Protein AF-A0A2G5V081-F1 (afdb_monomer_lite)

Foldseek 3Di:
DCAVCCVQVVPDPVVCCVVVPDPDPFWADDDDPVCDVVPDDCVSPDDDDDDFDDDPQATDWDADCDPVCRRWTKHKPLRLVSNLLLCCCQVLVVLLQHQDPVLLVVVVVLCVVQDPLPALAIIIGIADPCGSNNSSCCSRCVVRVPGDFDHQDWADPQADDLVRLLVSCVVRVNCVNPVCLSVLSVQLVVQLVVVDPDPYHTSVSSSSSSSLSVVQSSCVVPVSNLSSCVSNVNQVVRGSDDRPCVVDPDDVVVVVVVVVVVVVVVVVVVVVVVVVVVVVVVVVVVVVVVVCVVVVVVVVVVVVVVVVVVVVVVPDDDDDDDD

Organism: NCBI:txid1611254

pLDDT: mean 79.25, std 17.84, range [35.28, 98.56]

Secondary structure (DSSP, 8-state):
-HHHHHHHTTT-HHHHHHHHSS--TT-EE---HHHHHHHS--TT---------EETTEEPPEEEEETTEEEEEEEEHHHHHHHHHHIIIIIS-HHHH---HHHHHHHHHHHHHH--TT--S-EEEE--TTHHHHHHHHHHHHHHTTS--PPPPPPPTT---HHHHHHHHHHTTHHHH-TTGGGSHHHHHHHHHHT-SSSS--HHHHHHHHHHHHHHHHHHH-HHHHHHHHHTT-GGGSTT---TTTS-SS-HHHHHHHHHHHHHHHHHHHHHHHHHHHHHHHHHHHHHHHHHHHHHHHHHHHHHHHHHHHHHSS---------

Sequence (323 aa):
MKSEVSDALKATSTLRKILDDEDDHTTMNTMSLEEVLKNFDTKNVEFIRYPILRAKHRATPIPISTSDKPNGTCILAIDAFFQFFKELTLGLKFYQKGGSVDDVNRMISALKKTFKLNYTTPYFVPTPDEGIVKRVANFVNKDFGNVPAKELRDVKREGFTVRILKNELADLGLTTKFPEIQNYAEAVYFDVMERKKERYLRTCDLFDAVEHCQLNCTLERLPILKKFVHNQKGCHRVYGLECEYCDGGENPETQKLLVLKKELAELQKAHDKICKEYRQKSREIQELEKENEPVVKRMKLDDSYELSIDDEERNAPSTSNLS

Radius of gyration: 36.65 Å; chains: 1; bounding box: 96×111×86 Å

Structure (mmCIF, N/CA/C/O backbone):
data_AF-A0A2G5V081-F1
#
_entry.id   AF-A0A2G5V081-F1
#
loop_
_atom_site.group_PDB
_atom_site.id
_atom_site.type_symbol
_atom_site.label_atom_id
_atom_site.label_alt_id
_atom_site.label_comp_id
_atom_site.label_asym_id
_atom_site.label_entity_id
_atom_site.label_seq_id
_atom_site.pdbx_PDB_ins_code
_atom_site.Cartn_x
_atom_site.Cartn_y
_atom_site.Cartn_z
_atom_site.occupancy
_atom_site.B_iso_or_equiv
_atom_site.auth_seq_id
_atom_site.auth_comp_id
_atom_site.auth_asym_id
_ato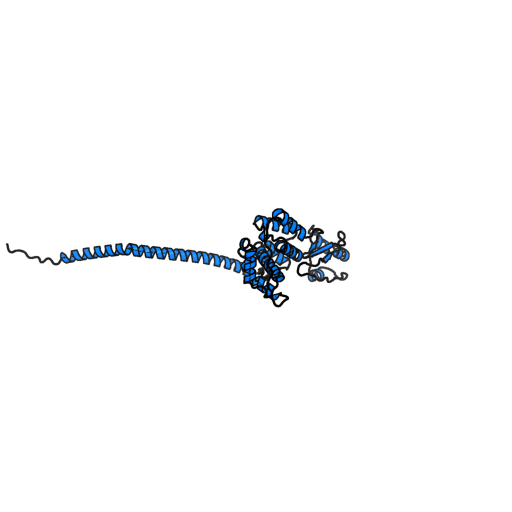m_site.auth_atom_id
_atom_site.pdbx_PDB_model_num
ATOM 1 N N . MET A 1 1 ? 19.627 -9.448 -18.219 1.00 45.94 1 MET A N 1
ATOM 2 C CA . MET A 1 1 ? 18.860 -8.615 -19.172 1.00 45.94 1 MET A CA 1
ATOM 3 C C . MET A 1 1 ? 19.631 -7.457 -19.818 1.00 45.94 1 MET A C 1
ATOM 5 O O . MET A 1 1 ? 19.349 -7.221 -20.976 1.00 45.94 1 MET A O 1
ATOM 9 N N . LYS A 1 2 ? 20.605 -6.762 -19.184 1.00 36.72 2 LYS A N 1
ATOM 10 C CA . LYS A 1 2 ? 21.555 -5.893 -19.937 1.00 36.72 2 LYS A CA 1
ATOM 11 C C . LYS A 1 2 ? 22.545 -6.724 -20.778 1.00 36.72 2 LYS A C 1
ATOM 13 O O . LYS A 1 2 ? 22.792 -6.396 -21.923 1.00 36.72 2 LYS A O 1
ATOM 18 N N . SER A 1 3 ? 23.036 -7.840 -20.248 1.00 41.47 3 SER A N 1
ATOM 19 C CA . SER A 1 3 ? 23.989 -8.771 -20.885 1.00 41.47 3 SER A CA 1
ATOM 20 C C . SER A 1 3 ? 23.403 -9.609 -22.030 1.00 41.47 3 SER A C 1
ATOM 22 O O . SER A 1 3 ? 23.968 -9.627 -23.113 1.00 41.47 3 SER A O 1
ATOM 24 N N . GLU A 1 4 ? 22.255 -10.264 -21.825 1.00 44.38 4 GLU A N 1
ATOM 25 C CA . GLU A 1 4 ? 21.649 -11.166 -22.829 1.00 44.38 4 GLU A CA 1
ATOM 26 C C . GLU A 1 4 ? 21.152 -10.394 -24.059 1.00 44.38 4 GLU A C 1
ATOM 28 O O . GLU A 1 4 ? 21.316 -10.825 -25.195 1.00 44.38 4 GLU A O 1
ATOM 33 N N . VAL A 1 5 ? 20.613 -9.198 -23.821 1.00 46.28 5 VAL A N 1
ATOM 34 C CA . VAL A 1 5 ? 20.211 -8.241 -24.854 1.00 46.28 5 VAL A CA 1
ATOM 35 C C . VAL A 1 5 ? 21.457 -7.627 -25.504 1.00 46.28 5 VAL A C 1
ATOM 37 O O . VAL A 1 5 ? 21.495 -7.512 -26.720 1.00 46.28 5 VAL A O 1
ATOM 40 N N . SER A 1 6 ? 22.515 -7.312 -24.743 1.00 45.00 6 SER A N 1
ATOM 41 C CA . SER A 1 6 ? 23.771 -6.761 -25.281 1.00 45.00 6 SER A CA 1
ATOM 42 C C . SER A 1 6 ? 24.545 -7.743 -26.159 1.00 45.00 6 SER A C 1
ATOM 44 O O . SER A 1 6 ? 25.197 -7.292 -27.094 1.00 45.00 6 SER A O 1
ATOM 46 N N . ASP A 1 7 ? 24.519 -9.048 -25.882 1.00 45.72 7 ASP A N 1
ATOM 47 C CA . ASP A 1 7 ? 25.220 -10.037 -26.708 1.00 45.72 7 ASP A CA 1
ATOM 48 C C . ASP A 1 7 ? 24.430 -10.398 -27.975 1.00 45.72 7 ASP A C 1
ATOM 50 O O . ASP A 1 7 ? 25.042 -10.547 -29.033 1.00 45.72 7 ASP A O 1
ATOM 54 N N . ALA A 1 8 ? 23.092 -10.431 -27.908 1.00 45.03 8 ALA A N 1
ATOM 55 C CA . ALA A 1 8 ? 22.224 -10.612 -29.077 1.00 45.03 8 ALA A CA 1
ATOM 56 C C . ALA A 1 8 ? 22.109 -9.344 -29.955 1.00 45.03 8 ALA A C 1
ATOM 58 O O . ALA A 1 8 ? 21.958 -9.443 -31.170 1.00 45.03 8 ALA A O 1
ATOM 59 N N . LEU A 1 9 ? 22.228 -8.145 -29.368 1.00 45.88 9 LEU A N 1
ATOM 60 C CA . LEU A 1 9 ? 22.103 -6.844 -30.051 1.00 45.88 9 LEU A CA 1
ATOM 61 C C . LEU A 1 9 ? 23.443 -6.133 -30.271 1.00 45.88 9 LEU A C 1
ATOM 63 O O . LEU A 1 9 ? 23.472 -4.921 -30.507 1.00 45.88 9 LEU A O 1
ATOM 67 N N . LYS A 1 10 ? 24.553 -6.886 -30.314 1.00 44.16 10 LYS A N 1
ATOM 68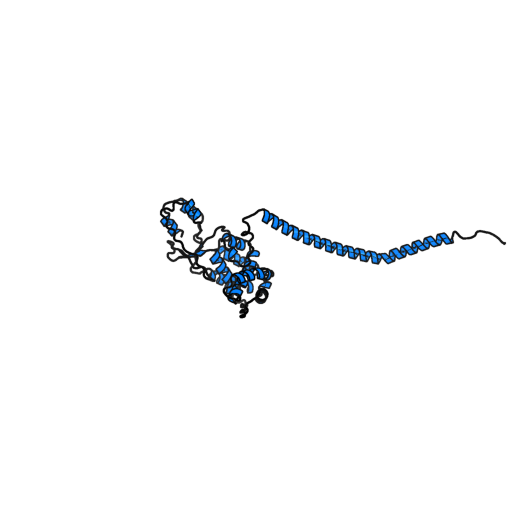 C CA . LYS A 1 10 ? 25.875 -6.413 -30.784 1.00 44.16 10 LYS A CA 1
ATOM 69 C C . LYS A 1 10 ? 25.853 -5.743 -32.174 1.00 44.16 10 LYS A C 1
ATOM 71 O O . LYS A 1 10 ? 26.875 -5.210 -32.591 1.00 44.16 10 LYS A O 1
ATOM 76 N N . ALA A 1 11 ? 24.716 -5.715 -32.871 1.00 43.31 11 ALA A N 1
ATOM 77 C CA . ALA A 1 11 ? 24.550 -5.089 -34.177 1.00 43.31 11 ALA A CA 1
ATOM 78 C C . ALA A 1 11 ? 24.121 -3.603 -34.177 1.00 43.31 11 ALA A C 1
ATOM 80 O O . ALA A 1 11 ? 24.218 -2.983 -35.232 1.00 43.31 11 ALA A O 1
ATOM 81 N N . THR A 1 12 ? 23.696 -2.977 -33.067 1.00 46.62 12 THR A N 1
ATOM 82 C CA . THR A 1 12 ? 23.239 -1.563 -33.130 1.00 46.62 12 THR A CA 1
ATOM 83 C C . THR A 1 12 ? 23.673 -0.704 -31.940 1.00 46.62 12 THR A C 1
ATOM 85 O O . THR A 1 12 ? 23.168 -0.831 -30.826 1.00 46.62 12 THR A O 1
ATOM 88 N N . SER A 1 13 ? 24.578 0.242 -32.214 1.00 46.88 13 SER A N 1
ATOM 89 C CA . SER A 1 13 ? 25.174 1.223 -31.288 1.00 46.88 13 SER A CA 1
ATOM 90 C C . SER A 1 13 ? 24.170 2.124 -30.549 1.00 46.88 13 SER A C 1
ATOM 92 O O . SER A 1 13 ? 24.515 2.722 -29.530 1.00 46.88 13 SER A O 1
ATOM 94 N N . THR A 1 14 ? 22.926 2.196 -31.023 1.00 43.97 14 THR A N 1
ATOM 95 C CA . THR A 1 14 ? 21.842 3.005 -30.449 1.00 43.97 14 THR A CA 1
ATOM 96 C C . THR A 1 14 ? 21.284 2.425 -29.141 1.00 43.97 14 THR A C 1
ATOM 98 O O . THR A 1 14 ? 20.923 3.190 -28.252 1.00 43.97 14 THR A O 1
ATOM 101 N N . LEU A 1 15 ? 21.273 1.093 -28.970 1.00 45.94 15 LEU A N 1
ATOM 102 C CA . LEU A 1 15 ? 20.824 0.450 -27.720 1.00 45.94 15 LEU A CA 1
ATOM 103 C C . LEU A 1 15 ? 21.787 0.681 -26.563 1.00 45.94 15 LEU A C 1
ATOM 105 O O . LEU A 1 15 ? 21.342 0.873 -25.436 1.00 45.94 15 LEU A O 1
ATOM 109 N N . ARG A 1 16 ? 23.094 0.701 -26.851 1.00 39.00 16 ARG A N 1
ATOM 110 C CA . ARG A 1 16 ? 24.119 1.013 -25.849 1.00 39.00 16 ARG A CA 1
ATOM 111 C C . ARG A 1 16 ? 23.878 2.386 -25.241 1.00 39.00 16 ARG A C 1
ATOM 113 O O . ARG A 1 16 ? 23.711 2.479 -24.041 1.00 39.00 16 ARG A O 1
ATOM 120 N N . LYS A 1 17 ? 23.697 3.422 -26.066 1.00 41.12 17 LYS A N 1
ATOM 121 C CA . LYS A 1 17 ? 23.471 4.792 -25.574 1.00 41.12 17 LYS A CA 1
ATOM 122 C C . LYS A 1 17 ? 22.226 4.931 -24.685 1.00 41.12 17 LYS A C 1
ATOM 124 O O . LYS A 1 17 ? 22.299 5.591 -23.663 1.00 41.12 17 LYS A O 1
ATOM 129 N N . ILE A 1 18 ? 21.121 4.250 -25.008 1.00 44.12 18 ILE A N 1
ATOM 130 C CA . ILE A 1 18 ? 19.900 4.270 -24.171 1.00 44.12 18 ILE A CA 1
ATOM 131 C C . ILE A 1 18 ? 20.100 3.507 -22.844 1.00 44.12 18 ILE A C 1
ATOM 133 O O . ILE A 1 18 ? 19.463 3.821 -21.841 1.00 44.12 18 ILE A O 1
ATOM 137 N N . LEU A 1 19 ? 20.971 2.493 -22.824 1.00 46.28 19 LEU A N 1
ATOM 138 C CA . LEU A 1 19 ? 21.272 1.682 -21.638 1.00 46.28 19 LEU A CA 1
ATOM 139 C C . LEU A 1 19 ? 22.433 2.232 -20.786 1.00 46.28 19 LEU A C 1
ATOM 141 O O . LEU A 1 19 ? 22.535 1.837 -19.617 1.00 46.28 19 LEU A O 1
ATOM 145 N N . ASP A 1 20 ? 23.267 3.102 -21.364 1.00 41.47 20 ASP A N 1
ATOM 146 C CA . ASP A 1 20 ? 24.503 3.654 -20.793 1.00 41.47 20 ASP A CA 1
ATOM 147 C C . ASP A 1 20 ? 24.321 5.066 -20.191 1.00 41.47 20 ASP A C 1
ATOM 149 O O . ASP A 1 20 ? 25.174 5.496 -19.424 1.00 41.47 20 ASP A O 1
ATOM 153 N N . ASP A 1 21 ? 23.214 5.777 -20.454 1.00 42.66 21 ASP A N 1
ATOM 154 C CA . ASP A 1 21 ? 23.012 7.155 -19.951 1.00 42.66 21 ASP A CA 1
ATOM 155 C C . ASP A 1 21 ? 22.673 7.261 -18.443 1.00 42.66 21 ASP A C 1
ATOM 157 O O . ASP A 1 21 ? 22.583 8.364 -17.906 1.00 42.66 21 ASP A O 1
ATOM 161 N N . GLU A 1 22 ? 22.553 6.147 -17.712 1.00 43.94 22 GLU A N 1
ATOM 162 C CA . GLU A 1 22 ? 22.524 6.168 -16.242 1.00 43.94 22 GLU A CA 1
ATOM 163 C C . GLU A 1 22 ? 23.380 5.028 -15.663 1.00 43.94 22 GLU A C 1
ATOM 165 O O . GLU A 1 22 ? 22.953 3.868 -15.626 1.00 43.94 22 GLU A O 1
ATOM 170 N N . ASP A 1 23 ? 24.584 5.380 -15.195 1.00 37.75 23 ASP A N 1
ATOM 171 C CA . ASP A 1 23 ? 25.519 4.587 -14.375 1.00 37.75 23 ASP A CA 1
ATOM 172 C C . ASP A 1 23 ? 24.869 4.108 -13.062 1.00 37.75 23 ASP A C 1
ATOM 174 O O . ASP A 1 23 ? 25.188 4.544 -11.955 1.00 37.75 23 ASP A O 1
ATOM 178 N N . ASP A 1 24 ? 23.910 3.196 -13.163 1.00 52.38 24 ASP A N 1
ATOM 179 C CA . ASP A 1 24 ? 23.308 2.565 -12.005 1.00 52.38 24 ASP A CA 1
ATOM 180 C C . ASP A 1 24 ? 23.144 1.060 -12.221 1.00 52.38 24 ASP A C 1
ATOM 182 O O . ASP A 1 24 ? 22.140 0.559 -12.732 1.00 52.38 24 ASP A O 1
ATOM 186 N N . HIS A 1 25 ? 24.157 0.315 -11.775 1.00 52.09 25 HIS A N 1
ATOM 187 C CA . HIS A 1 25 ? 24.161 -1.149 -11.732 1.00 52.09 25 HIS A CA 1
ATOM 188 C C . HIS A 1 25 ? 23.070 -1.744 -10.817 1.00 52.09 25 HIS A C 1
ATOM 190 O O . HIS A 1 25 ? 22.941 -2.968 -10.741 1.00 52.09 25 HIS A O 1
ATOM 196 N N . THR A 1 26 ? 22.289 -0.920 -10.105 1.00 58.00 26 THR A N 1
ATOM 197 C CA . THR A 1 26 ? 21.265 -1.385 -9.158 1.00 58.00 26 THR A CA 1
ATOM 198 C C . THR A 1 26 ? 19.859 -1.475 -9.746 1.00 58.00 26 THR A C 1
ATOM 200 O O . THR A 1 26 ? 18.966 -1.983 -9.070 1.00 58.00 26 THR A O 1
ATOM 203 N N . THR A 1 27 ? 19.650 -1.063 -11.002 1.00 66.38 27 THR A N 1
ATOM 204 C CA . THR A 1 27 ? 18.307 -0.998 -11.597 1.00 66.38 27 THR A CA 1
ATOM 205 C C . THR A 1 27 ? 18.275 -1.554 -13.019 1.00 66.38 27 THR A C 1
ATOM 207 O O . THR A 1 27 ? 19.166 -1.284 -13.823 1.00 66.38 27 THR A O 1
ATOM 210 N N . MET A 1 28 ? 17.238 -2.328 -13.360 1.00 74.88 28 MET A N 1
ATOM 211 C CA . MET A 1 28 ? 17.032 -2.818 -14.728 1.00 74.88 28 MET A CA 1
ATOM 212 C C . MET A 1 28 ? 15.766 -2.196 -15.324 1.00 74.88 28 MET A C 1
ATOM 214 O O . MET A 1 28 ? 14.648 -2.550 -14.943 1.00 74.88 28 MET A O 1
ATOM 218 N N . ASN A 1 29 ? 15.956 -1.264 -16.257 1.00 79.31 29 ASN A N 1
ATOM 219 C CA . ASN A 1 29 ? 14.866 -0.558 -16.931 1.00 79.31 29 ASN A CA 1
ATOM 220 C C . ASN A 1 29 ? 14.032 -1.512 -17.796 1.00 79.31 29 ASN A C 1
ATOM 222 O O . ASN A 1 29 ? 14.541 -2.513 -18.308 1.00 79.31 29 ASN A O 1
ATOM 226 N N . THR A 1 30 ? 12.747 -1.196 -17.963 1.00 79.38 30 THR A N 1
ATOM 227 C CA . THR A 1 30 ? 11.863 -1.904 -18.898 1.00 79.38 30 THR A CA 1
ATOM 228 C C . THR A 1 30 ? 11.609 -1.076 -20.143 1.00 79.38 30 THR A C 1
ATOM 230 O O . THR A 1 30 ? 11.582 0.149 -20.073 1.00 79.38 30 THR A O 1
ATOM 233 N N . MET A 1 31 ? 11.336 -1.759 -21.247 1.00 81.19 31 MET A N 1
ATOM 234 C CA . MET A 1 31 ? 10.853 -1.173 -22.491 1.00 81.19 31 MET A CA 1
ATOM 235 C C . MET A 1 31 ? 9.658 -1.996 -22.970 1.00 81.19 31 MET A C 1
ATOM 237 O O . MET A 1 31 ? 9.631 -3.214 -22.764 1.00 81.19 31 MET A O 1
ATOM 241 N N . SER A 1 32 ? 8.661 -1.346 -23.565 1.00 82.94 32 SER A N 1
ATOM 242 C CA . SER A 1 32 ? 7.524 -2.060 -24.154 1.00 82.94 32 SER A CA 1
ATOM 243 C C . SER A 1 32 ? 7.951 -2.831 -25.405 1.00 82.94 32 SER A C 1
ATOM 245 O O . SER A 1 32 ? 8.907 -2.459 -26.089 1.00 82.94 32 SER A O 1
ATOM 247 N N . LEU A 1 33 ? 7.241 -3.915 -25.729 1.00 82.88 33 LEU A N 1
ATOM 248 C CA . LEU A 1 33 ? 7.531 -4.673 -26.947 1.00 82.88 33 LEU A CA 1
ATOM 249 C C . LEU A 1 33 ? 7.287 -3.807 -28.189 1.00 82.88 33 LEU A C 1
ATOM 251 O O . LEU A 1 33 ? 8.058 -3.881 -29.140 1.00 82.88 33 LEU A O 1
ATOM 255 N N . GLU A 1 34 ? 6.261 -2.955 -28.168 1.00 84.25 34 GLU A N 1
ATOM 256 C CA . GLU A 1 34 ? 5.975 -2.023 -29.256 1.00 84.25 34 GLU A CA 1
ATOM 257 C C . GLU A 1 34 ? 7.143 -1.059 -29.501 1.00 84.25 34 GLU A C 1
ATOM 259 O O . GLU A 1 34 ? 7.550 -0.865 -30.647 1.00 84.25 34 GLU A O 1
ATOM 264 N N . GLU A 1 35 ? 7.723 -0.486 -28.443 1.00 81.19 35 GLU A N 1
ATOM 265 C CA . GLU A 1 35 ? 8.917 0.360 -28.555 1.00 81.19 35 GLU A CA 1
ATOM 266 C C . GLU A 1 35 ? 10.114 -0.419 -29.093 1.00 81.19 35 GLU A C 1
ATOM 268 O O . GLU A 1 35 ? 10.853 0.113 -29.923 1.00 81.19 35 GLU A O 1
ATOM 273 N N . VAL A 1 36 ? 10.300 -1.672 -28.668 1.00 82.12 36 VAL A N 1
ATOM 274 C CA . VAL A 1 36 ? 11.398 -2.505 -29.170 1.00 82.12 36 VAL A CA 1
ATOM 275 C C . VAL A 1 36 ? 11.242 -2.753 -30.672 1.00 82.12 36 VAL A C 1
ATOM 277 O O . VAL A 1 36 ? 12.172 -2.517 -31.440 1.00 82.12 36 VAL A O 1
ATOM 280 N N . LEU A 1 37 ? 10.053 -3.176 -31.106 1.00 81.88 37 LEU A N 1
ATOM 281 C CA . LEU A 1 37 ? 9.764 -3.476 -32.510 1.00 81.88 37 LEU A CA 1
ATOM 282 C C . LEU A 1 37 ? 9.817 -2.229 -33.403 1.00 81.88 37 LEU A C 1
ATOM 284 O O . LEU A 1 37 ? 10.164 -2.331 -34.577 1.00 81.88 37 LEU A O 1
ATOM 288 N N . LYS A 1 38 ? 9.473 -1.055 -32.862 1.00 82.12 38 LYS A N 1
ATOM 289 C CA . LYS A 1 38 ? 9.503 0.215 -33.597 1.00 82.12 38 LYS A CA 1
ATOM 290 C C . LYS A 1 38 ? 10.920 0.758 -33.775 1.00 82.12 38 LYS A C 1
ATOM 292 O O . LYS A 1 38 ? 11.205 1.363 -34.805 1.00 82.12 38 LYS A O 1
ATOM 297 N N . ASN A 1 39 ? 11.775 0.600 -32.767 1.00 79.94 39 ASN A N 1
ATOM 298 C CA . ASN A 1 39 ? 13.061 1.294 -32.713 1.00 79.94 39 ASN A CA 1
ATOM 299 C C . ASN A 1 39 ? 14.265 0.410 -33.079 1.00 79.94 39 ASN A C 1
ATOM 301 O O . ASN A 1 39 ? 15.352 0.955 -33.282 1.00 79.94 39 ASN A O 1
ATOM 305 N N . PHE A 1 40 ? 14.107 -0.917 -33.181 1.00 76.75 40 PHE A N 1
ATOM 306 C CA . PHE A 1 40 ? 15.229 -1.838 -33.406 1.00 76.75 40 PHE A CA 1
ATOM 307 C C . PHE A 1 40 ? 14.946 -2.893 -34.479 1.00 76.75 40 PHE A C 1
ATOM 309 O O . PHE A 1 40 ? 13.818 -3.358 -34.644 1.00 76.75 40 PHE A O 1
ATOM 316 N N . ASP A 1 41 ? 16.005 -3.314 -35.182 1.00 79.94 41 ASP A N 1
ATOM 317 C CA . ASP A 1 41 ? 15.940 -4.485 -36.056 1.00 79.94 41 ASP A CA 1
ATOM 318 C C . ASP A 1 41 ? 15.960 -5.757 -35.203 1.00 79.94 41 ASP A C 1
ATOM 320 O O . ASP A 1 41 ? 16.951 -6.086 -34.550 1.00 79.94 41 ASP A O 1
ATOM 324 N N . THR A 1 42 ? 14.831 -6.457 -35.190 1.00 81.19 42 THR A N 1
ATOM 325 C CA . THR A 1 42 ? 14.583 -7.624 -34.336 1.00 81.19 42 THR A CA 1
ATOM 326 C C . THR A 1 42 ? 14.592 -8.940 -35.110 1.00 81.19 42 THR A C 1
ATOM 328 O O . THR A 1 42 ? 14.285 -9.982 -34.539 1.00 81.19 42 THR A O 1
ATOM 331 N N . LYS A 1 43 ? 14.988 -8.939 -36.394 1.00 80.56 43 LYS A N 1
ATOM 332 C CA . LYS A 1 43 ? 14.957 -10.135 -37.265 1.00 80.56 43 LYS A CA 1
ATOM 333 C C . LYS A 1 43 ? 15.735 -11.339 -36.727 1.00 80.56 43 LYS A C 1
ATOM 335 O O . LYS A 1 43 ? 15.355 -12.467 -37.011 1.00 80.56 43 LYS A O 1
ATOM 340 N N . ASN A 1 44 ? 16.799 -11.095 -35.962 1.00 78.75 44 ASN A N 1
ATOM 341 C CA . ASN A 1 44 ? 17.655 -12.134 -35.379 1.00 78.75 44 ASN A CA 1
ATOM 342 C C . ASN A 1 44 ? 17.484 -12.257 -33.854 1.00 78.75 44 ASN A C 1
ATOM 344 O O . ASN A 1 44 ? 18.355 -12.805 -33.180 1.00 78.75 44 ASN A O 1
ATOM 348 N N . VAL A 1 45 ? 16.400 -11.709 -33.298 1.00 77.88 45 VAL A N 1
ATOM 349 C CA . VAL A 1 45 ? 16.114 -11.733 -31.860 1.00 77.88 45 VAL A CA 1
ATOM 350 C C . VAL A 1 45 ? 14.930 -12.654 -31.601 1.00 77.88 45 VAL A C 1
ATOM 352 O O . VAL A 1 45 ? 13.830 -12.424 -32.100 1.00 77.88 45 VAL A O 1
ATOM 355 N N . GLU A 1 46 ? 15.138 -13.677 -30.776 1.00 80.81 46 GLU A N 1
ATOM 356 C CA . GLU A 1 46 ? 14.053 -14.507 -30.260 1.00 80.81 46 GLU A CA 1
ATOM 357 C C . GLU A 1 46 ? 13.562 -13.952 -28.916 1.00 80.81 46 GLU A C 1
ATOM 359 O O . GLU A 1 46 ? 14.330 -13.796 -27.965 1.00 80.81 46 GLU A O 1
ATOM 364 N N . PHE A 1 47 ? 12.266 -13.648 -28.829 1.00 82.81 47 PHE A N 1
ATOM 365 C CA . PHE A 1 47 ? 11.647 -13.167 -27.597 1.00 82.81 47 PHE A CA 1
ATOM 366 C C . PHE A 1 47 ? 11.063 -14.327 -26.796 1.00 82.81 47 PHE A C 1
ATOM 368 O O . PHE A 1 47 ? 10.040 -14.907 -27.165 1.00 82.81 47 PHE A O 1
ATOM 375 N N . ILE A 1 48 ? 11.660 -14.607 -25.640 1.00 79.31 48 ILE A N 1
ATOM 376 C CA . ILE A 1 48 ? 11.123 -15.581 -24.692 1.00 79.31 48 ILE A CA 1
ATOM 377 C C . ILE A 1 48 ? 10.031 -14.909 -23.862 1.00 79.31 48 ILE A C 1
ATOM 379 O O . ILE A 1 48 ? 10.272 -13.961 -23.113 1.00 79.31 48 ILE A O 1
ATOM 383 N N . ARG A 1 49 ? 8.804 -15.422 -23.969 1.00 80.94 49 ARG A N 1
ATOM 384 C CA . ARG A 1 49 ? 7.700 -14.987 -23.112 1.00 80.94 49 ARG A CA 1
ATOM 385 C C . ARG A 1 49 ? 7.826 -15.656 -21.751 1.00 80.94 49 ARG A C 1
ATOM 387 O O . ARG A 1 49 ? 7.626 -16.862 -21.636 1.00 80.94 49 ARG A O 1
ATOM 394 N N . TYR A 1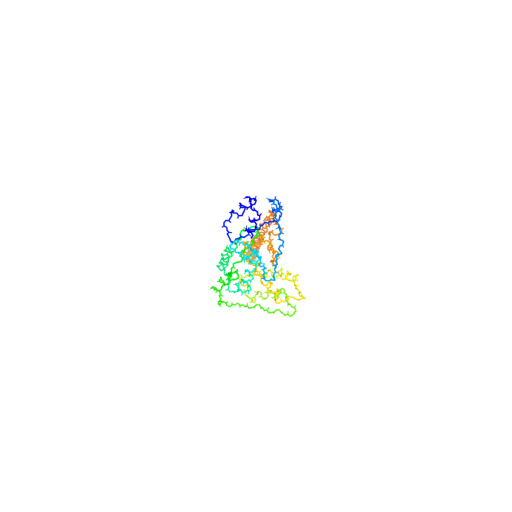 50 ? 8.100 -14.863 -20.721 1.00 78.12 50 TYR A N 1
ATOM 395 C CA . TYR A 1 50 ? 8.125 -15.334 -19.341 1.00 78.12 50 TYR A CA 1
ATOM 396 C C . TYR A 1 50 ? 6.971 -14.710 -18.541 1.00 78.12 50 TYR A C 1
ATOM 398 O O . TYR A 1 50 ? 6.894 -13.482 -18.445 1.00 78.12 50 TYR A O 1
ATOM 406 N N . PRO A 1 51 ? 6.049 -15.506 -17.970 1.00 78.62 51 PRO A N 1
ATOM 407 C CA . PRO A 1 51 ? 4.955 -14.961 -17.178 1.00 78.62 51 PRO A CA 1
ATOM 408 C C . PRO A 1 51 ? 5.472 -14.391 -15.853 1.00 78.62 51 PRO A C 1
ATOM 410 O O . PRO A 1 51 ? 6.267 -15.019 -15.153 1.00 78.62 51 PRO A O 1
ATOM 413 N N . ILE A 1 52 ? 4.963 -13.223 -15.453 1.00 77.81 52 ILE A N 1
ATOM 414 C CA . ILE A 1 52 ? 5.234 -12.677 -14.117 1.00 77.81 52 ILE A CA 1
ATOM 415 C C . ILE A 1 52 ? 4.332 -13.390 -13.110 1.00 77.81 52 ILE A C 1
ATOM 417 O O . ILE A 1 52 ? 3.210 -12.961 -12.824 1.00 77.81 52 ILE A O 1
ATOM 421 N N . LEU A 1 53 ? 4.829 -14.513 -12.599 1.00 81.12 53 LEU A N 1
ATOM 422 C CA . LEU A 1 53 ? 4.138 -15.319 -11.603 1.00 81.12 53 LEU A CA 1
ATOM 423 C C . LEU A 1 53 ? 4.229 -14.668 -10.220 1.00 81.12 53 LEU A C 1
ATOM 425 O O . LEU A 1 53 ? 5.271 -14.159 -9.802 1.00 81.12 53 LEU A O 1
ATOM 429 N N . ARG A 1 54 ? 3.111 -14.696 -9.495 1.00 78.62 54 ARG A N 1
ATOM 430 C CA . ARG A 1 54 ? 3.006 -14.172 -8.133 1.00 78.62 54 ARG A CA 1
ATOM 431 C C . ARG A 1 54 ? 2.299 -15.192 -7.259 1.00 78.62 54 ARG A C 1
ATOM 433 O O . ARG A 1 54 ? 1.195 -15.627 -7.578 1.00 78.62 54 ARG A O 1
ATOM 440 N N . ALA A 1 55 ? 2.921 -15.548 -6.144 1.00 78.62 55 ALA A N 1
ATOM 441 C CA . ALA A 1 55 ? 2.214 -16.167 -5.034 1.00 78.62 55 ALA A CA 1
ATOM 442 C C . ALA A 1 55 ? 1.426 -15.090 -4.271 1.00 78.62 55 ALA A C 1
ATOM 444 O O . ALA A 1 55 ? 1.706 -13.898 -4.410 1.00 78.62 55 ALA A O 1
ATOM 445 N N . LYS A 1 56 ? 0.484 -15.497 -3.404 1.00 70.38 56 LYS A N 1
ATOM 446 C CA . LYS A 1 56 ? -0.329 -14.555 -2.601 1.00 70.38 56 LYS A CA 1
ATOM 447 C C . LYS A 1 56 ? 0.534 -13.524 -1.852 1.00 70.38 56 LYS A C 1
ATOM 449 O O . LYS A 1 56 ? 0.111 -12.392 -1.656 1.00 70.38 56 LYS A O 1
ATOM 454 N N . HIS A 1 57 ? 1.738 -13.913 -1.432 1.00 68.75 57 HIS A N 1
ATOM 455 C CA . HIS A 1 57 ? 2.580 -13.110 -0.540 1.00 68.75 57 HIS A CA 1
ATOM 456 C C . HIS A 1 57 ? 3.926 -12.688 -1.136 1.00 68.75 57 HIS A C 1
ATOM 458 O O . HIS A 1 57 ? 4.660 -11.941 -0.495 1.00 68.75 57 HIS A O 1
ATOM 464 N N . ARG A 1 58 ? 4.283 -13.161 -2.336 1.00 75.19 58 ARG A N 1
ATOM 465 C CA . ARG A 1 58 ? 5.604 -12.903 -2.919 1.00 75.19 58 ARG A CA 1
ATOM 466 C C . ARG A 1 58 ? 5.569 -13.015 -4.436 1.00 75.19 58 ARG A C 1
ATOM 468 O O . ARG A 1 58 ? 4.928 -13.915 -4.974 1.00 75.19 58 ARG A O 1
ATOM 475 N N . ALA A 1 59 ? 6.295 -12.139 -5.121 1.00 77.94 59 ALA A N 1
ATOM 476 C CA . ALA A 1 59 ? 6.574 -12.341 -6.538 1.00 77.94 59 ALA A CA 1
ATOM 477 C C . ALA A 1 59 ? 7.600 -13.460 -6.717 1.00 77.94 59 ALA A C 1
ATOM 479 O O . ALA A 1 59 ? 8.548 -13.567 -5.934 1.00 77.94 59 ALA A O 1
ATOM 480 N N . THR A 1 60 ? 7.407 -14.276 -7.749 1.00 79.88 60 THR A N 1
ATOM 481 C CA . THR A 1 60 ? 8.401 -15.265 -8.149 1.00 79.88 60 THR A CA 1
ATOM 482 C C . THR A 1 60 ? 9.595 -14.522 -8.746 1.00 79.88 60 THR A C 1
ATOM 484 O O . THR A 1 60 ? 9.394 -13.728 -9.670 1.00 79.88 60 THR A O 1
ATOM 487 N N . PRO A 1 61 ? 10.819 -14.730 -8.230 1.00 83.44 61 PRO A N 1
ATOM 488 C CA . PRO A 1 61 ? 12.004 -14.127 -8.816 1.00 83.44 61 PRO A CA 1
ATOM 489 C C . PRO A 1 61 ? 12.144 -14.530 -10.283 1.00 83.44 61 PRO A C 1
ATOM 491 O O . PRO A 1 61 ? 11.951 -15.691 -10.643 1.00 83.44 61 PRO A O 1
ATOM 494 N N . ILE A 1 62 ? 12.471 -13.557 -11.121 1.00 82.88 62 ILE A N 1
ATOM 495 C CA . ILE A 1 62 ? 12.770 -13.764 -12.530 1.00 82.88 62 ILE A CA 1
ATOM 496 C C . ILE A 1 62 ? 14.275 -14.012 -12.623 1.00 82.88 62 ILE A C 1
ATOM 498 O O . ILE A 1 62 ? 15.045 -13.192 -12.108 1.00 82.88 62 ILE A O 1
ATOM 502 N N . PRO A 1 63 ? 14.715 -15.134 -13.213 1.00 78.81 63 PRO A N 1
ATOM 503 C CA . PRO A 1 63 ? 16.133 -15.388 -13.399 1.00 78.81 63 PRO A CA 1
ATOM 504 C C . PRO A 1 63 ? 16.732 -14.321 -14.318 1.00 78.81 63 PRO A C 1
ATOM 506 O O . PRO A 1 63 ? 16.129 -13.930 -15.317 1.00 78.81 63 PRO A O 1
ATOM 509 N N . ILE A 1 64 ? 17.919 -13.844 -13.961 1.00 74.06 64 ILE A N 1
ATOM 510 C CA . ILE A 1 64 ? 18.733 -12.978 -14.806 1.00 74.06 64 ILE A CA 1
ATOM 511 C C . ILE A 1 64 ? 20.098 -13.636 -14.967 1.00 74.06 64 ILE A C 1
ATOM 513 O O . ILE A 1 64 ? 20.748 -13.956 -13.972 1.00 74.06 64 ILE A O 1
ATOM 517 N N . SER A 1 65 ? 20.562 -13.801 -16.203 1.00 63.97 65 SER A N 1
ATOM 518 C CA . SER A 1 65 ? 21.950 -14.183 -16.447 1.00 63.97 65 SER A CA 1
ATOM 519 C C . SER A 1 65 ? 22.722 -12.944 -16.876 1.00 63.97 65 SER A C 1
ATOM 521 O O . SER A 1 65 ? 22.658 -12.497 -18.023 1.00 63.97 65 SER A O 1
ATOM 523 N N . THR A 1 66 ? 23.430 -12.331 -15.925 1.00 60.12 66 THR A N 1
ATOM 524 C CA . THR A 1 66 ? 24.465 -11.333 -16.234 1.00 60.12 66 THR A CA 1
ATOM 525 C C . THR A 1 66 ? 25.845 -11.962 -16.175 1.00 60.12 66 THR A C 1
ATOM 527 O O . THR A 1 66 ? 26.049 -12.926 -15.440 1.00 60.12 66 THR A O 1
ATOM 530 N N . SER A 1 67 ? 26.791 -11.412 -16.946 1.00 55.75 67 SER A N 1
ATOM 531 C CA . SER A 1 67 ? 28.206 -11.821 -16.933 1.00 55.75 67 SER A CA 1
ATOM 532 C C . SER A 1 67 ? 28.766 -11.899 -15.512 1.00 55.75 67 SER A C 1
ATOM 534 O O . SER A 1 67 ? 29.576 -12.766 -15.204 1.00 55.75 67 SER A O 1
ATOM 536 N N . ASP A 1 68 ? 28.268 -11.029 -14.635 1.00 58.50 68 ASP A N 1
ATOM 537 C CA . ASP A 1 68 ? 28.763 -10.838 -13.275 1.00 58.50 68 ASP A CA 1
ATOM 538 C C . ASP A 1 68 ? 27.940 -11.634 -12.242 1.00 58.50 68 ASP A C 1
ATOM 540 O O . ASP A 1 68 ? 28.377 -11.824 -11.108 1.00 58.50 68 ASP A O 1
ATOM 544 N N . LYS A 1 69 ? 26.734 -12.097 -12.613 1.00 62.16 69 LYS A N 1
ATOM 545 C CA . LYS A 1 69 ? 25.819 -12.881 -11.767 1.00 62.16 69 LYS A CA 1
ATOM 546 C C . LYS A 1 69 ? 25.078 -13.930 -12.609 1.00 62.16 69 LYS A C 1
ATOM 548 O O . LYS A 1 69 ? 23.924 -13.708 -12.983 1.00 62.16 69 LYS A O 1
ATOM 553 N N . PRO A 1 70 ? 25.699 -15.094 -12.873 1.00 59.97 70 PRO A N 1
ATOM 554 C CA . PRO A 1 70 ? 25.103 -16.140 -13.708 1.00 59.97 70 PRO A CA 1
ATOM 555 C C . PRO A 1 70 ? 23.809 -16.734 -13.121 1.00 59.97 70 PRO A C 1
ATOM 557 O O . PRO A 1 70 ? 22.951 -17.174 -13.880 1.00 59.97 70 PRO A O 1
ATOM 560 N N . ASN A 1 71 ? 23.635 -16.663 -11.793 1.00 68.94 71 ASN A N 1
ATOM 561 C CA . ASN A 1 71 ? 22.439 -17.109 -11.061 1.00 68.94 71 ASN A CA 1
ATOM 562 C C . ASN A 1 71 ? 21.674 -15.939 -10.415 1.00 68.94 71 ASN A C 1
ATOM 564 O O . ASN A 1 71 ? 21.051 -16.096 -9.361 1.00 68.94 71 ASN A O 1
ATOM 568 N N . GLY A 1 72 ? 21.779 -14.735 -10.980 1.00 76.12 72 GLY A N 1
ATOM 569 C CA . GLY A 1 72 ? 21.069 -13.583 -10.448 1.00 76.12 72 GLY A CA 1
ATOM 570 C C . GLY A 1 72 ? 19.555 -13.763 -10.556 1.00 76.12 72 GLY A C 1
ATOM 571 O O . GLY A 1 72 ? 19.042 -14.483 -11.411 1.00 76.12 72 GLY A O 1
ATOM 572 N N . THR A 1 73 ? 18.812 -13.058 -9.708 1.00 83.06 73 THR A N 1
ATOM 573 C CA . THR A 1 73 ? 17.366 -12.912 -9.895 1.00 83.06 73 THR A CA 1
ATOM 574 C C . THR A 1 73 ? 16.952 -11.460 -9.745 1.00 83.06 73 THR A C 1
ATOM 576 O O . THR A 1 73 ? 17.635 -10.672 -9.085 1.00 83.06 73 THR A O 1
ATOM 579 N N . CYS A 1 74 ? 15.820 -11.098 -10.333 1.00 83.75 74 CYS A N 1
ATOM 580 C CA . CYS A 1 74 ? 15.186 -9.805 -10.133 1.00 83.75 74 CYS A CA 1
ATOM 581 C C . CYS A 1 74 ? 13.681 -9.956 -9.895 1.00 83.75 74 CYS A C 1
ATOM 583 O O . CYS A 1 74 ? 13.081 -10.995 -10.172 1.00 83.75 74 CYS A O 1
ATOM 585 N N . ILE A 1 75 ? 13.062 -8.905 -9.368 1.00 87.06 75 ILE A N 1
ATOM 586 C CA . ILE A 1 75 ? 11.605 -8.772 -9.256 1.00 87.06 75 ILE A CA 1
ATOM 587 C C . ILE A 1 75 ? 11.198 -7.361 -9.667 1.00 87.06 75 ILE A C 1
ATOM 589 O O . ILE A 1 75 ? 12.019 -6.444 -9.642 1.00 87.06 75 ILE A O 1
ATOM 593 N N . LEU A 1 76 ? 9.935 -7.162 -10.051 1.00 89.44 76 LEU A N 1
ATOM 594 C CA . LEU A 1 76 ? 9.442 -5.813 -10.325 1.00 89.44 76 LEU A CA 1
ATOM 595 C C . LEU A 1 76 ? 9.557 -4.945 -9.067 1.00 89.44 76 LEU A C 1
ATOM 597 O O . LEU A 1 76 ? 9.255 -5.396 -7.959 1.00 89.44 76 LEU A O 1
ATOM 601 N N . ALA A 1 77 ? 9.914 -3.676 -9.243 1.00 90.44 77 ALA A N 1
ATOM 602 C CA . ALA A 1 77 ? 10.017 -2.713 -8.152 1.00 90.44 77 ALA A CA 1
ATOM 603 C C . ALA A 1 77 ? 8.714 -2.606 -7.347 1.00 90.44 77 ALA A C 1
ATOM 605 O O . ALA A 1 77 ? 8.740 -2.546 -6.120 1.00 90.44 77 ALA A O 1
ATOM 606 N N . ILE A 1 78 ? 7.565 -2.669 -8.022 1.00 92.44 78 ILE A N 1
ATOM 607 C CA . ILE A 1 78 ? 6.261 -2.662 -7.354 1.00 92.44 78 ILE A CA 1
ATOM 608 C C . ILE A 1 78 ? 6.002 -3.931 -6.529 1.00 92.44 78 ILE A C 1
ATOM 610 O O . ILE A 1 78 ? 5.400 -3.870 -5.461 1.00 92.44 78 ILE A O 1
ATOM 614 N N . ASP A 1 79 ? 6.492 -5.089 -6.978 1.00 90.81 79 ASP A N 1
ATOM 615 C CA . ASP A 1 79 ? 6.379 -6.341 -6.227 1.00 90.81 79 ASP A CA 1
ATOM 616 C C . ASP A 1 79 ? 7.272 -6.335 -4.982 1.00 90.81 79 ASP A C 1
ATOM 618 O O . ASP A 1 79 ? 6.871 -6.805 -3.916 1.00 90.81 79 ASP A O 1
ATOM 622 N N . ALA A 1 80 ? 8.467 -5.764 -5.112 1.00 89.12 80 ALA A N 1
ATOM 623 C CA . ALA A 1 80 ? 9.373 -5.479 -4.010 1.00 89.12 80 ALA A CA 1
ATOM 624 C C . ALA A 1 80 ? 8.761 -4.501 -2.992 1.00 89.12 80 ALA A C 1
ATOM 626 O O . ALA A 1 80 ? 8.870 -4.718 -1.785 1.00 89.12 80 ALA A O 1
ATOM 627 N N . PHE A 1 81 ? 8.091 -3.451 -3.469 1.00 91.50 81 PHE A N 1
ATOM 628 C CA . PHE A 1 81 ? 7.416 -2.460 -2.635 1.00 91.50 81 PHE A CA 1
ATOM 629 C C . PHE A 1 81 ? 6.290 -3.075 -1.800 1.00 91.50 81 PHE A C 1
ATOM 631 O O . PHE A 1 81 ? 6.238 -2.856 -0.592 1.00 91.50 81 PHE A O 1
ATOM 638 N N . PHE A 1 82 ? 5.423 -3.895 -2.400 1.00 91.81 82 PHE A N 1
ATOM 639 C CA . PHE A 1 82 ? 4.361 -4.550 -1.633 1.00 91.81 82 PHE A CA 1
ATOM 640 C C . PHE A 1 82 ? 4.906 -5.586 -0.646 1.00 91.81 82 PHE A C 1
ATOM 642 O O . PHE A 1 82 ? 4.401 -5.676 0.466 1.00 91.81 82 PHE A O 1
ATOM 649 N N . GLN A 1 83 ? 5.983 -6.307 -0.984 1.00 89.31 83 GLN A N 1
ATOM 650 C CA . GLN A 1 83 ? 6.668 -7.175 -0.013 1.00 89.31 83 GLN A CA 1
ATOM 651 C C . GLN A 1 83 ? 7.239 -6.376 1.166 1.00 89.31 83 GLN A C 1
ATOM 653 O O . GLN A 1 83 ? 7.085 -6.790 2.312 1.00 89.31 83 GLN A O 1
ATOM 658 N N . PHE A 1 84 ? 7.861 -5.224 0.893 1.00 88.56 84 PHE A N 1
ATOM 659 C CA . PHE A 1 84 ? 8.353 -4.312 1.926 1.00 88.56 84 PHE A CA 1
ATOM 660 C C . PHE A 1 84 ? 7.220 -3.864 2.853 1.00 88.56 84 PHE A C 1
ATOM 662 O O . PHE A 1 84 ? 7.344 -3.970 4.071 1.00 88.56 84 PHE A O 1
ATOM 669 N N . PHE A 1 85 ? 6.112 -3.383 2.286 1.00 90.94 85 PHE A N 1
ATOM 670 C CA . PHE A 1 85 ? 4.992 -2.846 3.060 1.00 90.94 85 PHE A CA 1
ATOM 671 C C . PHE A 1 85 ? 4.256 -3.913 3.864 1.00 90.94 85 PHE A C 1
ATOM 673 O O . PHE A 1 85 ? 3.901 -3.668 5.019 1.00 90.94 85 PHE A O 1
ATOM 680 N N . LYS A 1 86 ? 4.084 -5.105 3.294 1.00 90.81 86 LYS A N 1
ATOM 681 C CA . LYS A 1 86 ? 3.519 -6.252 3.998 1.00 90.81 86 LYS A CA 1
ATOM 682 C C . LYS A 1 86 ? 4.339 -6.611 5.231 1.00 90.81 86 LYS A C 1
ATOM 684 O O . LYS A 1 86 ? 3.791 -6.746 6.322 1.00 90.81 86 LYS A O 1
ATOM 689 N N . GLU A 1 87 ? 5.658 -6.709 5.073 1.00 89.75 87 GLU A N 1
ATOM 690 C CA . GLU A 1 87 ? 6.560 -7.004 6.186 1.00 89.75 87 GLU A CA 1
ATOM 691 C C . GLU A 1 87 ? 6.551 -5.879 7.227 1.00 89.75 87 GLU A C 1
ATOM 693 O O . GLU A 1 87 ? 6.434 -6.137 8.420 1.00 89.75 87 GLU A O 1
ATOM 698 N N . LEU A 1 88 ? 6.607 -4.620 6.788 1.00 90.19 88 LEU A N 1
ATOM 699 C CA . LEU A 1 88 ? 6.588 -3.452 7.668 1.00 90.19 88 LEU A CA 1
ATOM 700 C C . LEU A 1 88 ? 5.325 -3.408 8.547 1.00 90.19 88 LEU A C 1
ATOM 702 O O . LEU A 1 88 ? 5.405 -3.132 9.747 1.00 90.19 88 LEU A O 1
ATOM 706 N N . THR A 1 89 ? 4.161 -3.658 7.947 1.00 92.25 89 THR A N 1
ATOM 707 C CA . THR A 1 89 ? 2.853 -3.482 8.596 1.00 92.25 89 THR A CA 1
ATOM 708 C C . THR A 1 89 ? 2.402 -4.714 9.370 1.00 92.25 89 THR A C 1
ATOM 710 O O . THR A 1 89 ? 2.010 -4.579 10.526 1.00 92.25 89 THR A O 1
ATOM 713 N N . LEU A 1 90 ? 2.466 -5.908 8.776 1.00 91.81 90 LEU A N 1
ATOM 714 C CA . LEU A 1 90 ? 1.975 -7.139 9.400 1.00 91.81 90 LEU A CA 1
ATOM 715 C C . LEU A 1 90 ? 3.073 -7.883 10.162 1.00 91.81 90 LEU A C 1
ATOM 717 O O . LEU A 1 90 ? 2.842 -8.297 11.296 1.00 91.81 90 LEU A O 1
ATOM 721 N N . GLY A 1 91 ? 4.256 -8.037 9.561 1.00 90.38 91 GLY A N 1
ATOM 722 C CA . GLY A 1 91 ? 5.366 -8.782 10.169 1.00 90.38 91 GLY A CA 1
ATOM 723 C C . GLY A 1 91 ? 5.973 -8.038 11.357 1.00 90.38 91 GLY A C 1
ATOM 724 O O . GLY A 1 91 ? 6.040 -8.543 12.476 1.00 90.38 91 GLY A O 1
ATOM 725 N N . LEU A 1 92 ? 6.362 -6.786 11.129 1.00 91.00 92 LEU A N 1
ATOM 726 C CA . LEU A 1 92 ? 7.098 -5.974 12.095 1.00 91.00 92 LEU A CA 1
ATOM 727 C C . LEU A 1 92 ? 6.192 -5.062 12.924 1.00 91.00 92 LEU A C 1
ATOM 729 O O . LEU A 1 92 ? 6.618 -4.600 13.988 1.00 91.00 92 LEU A O 1
ATOM 733 N N . LYS A 1 93 ? 4.949 -4.841 12.472 1.00 93.75 93 LYS A N 1
ATOM 734 C CA . LYS A 1 93 ? 3.917 -4.040 13.157 1.00 93.75 93 LYS A CA 1
ATOM 735 C C . LYS A 1 93 ? 4.377 -2.621 13.445 1.00 93.75 93 LYS A C 1
ATOM 737 O O . LYS A 1 93 ? 4.113 -2.066 14.511 1.00 93.75 93 LYS A O 1
ATOM 742 N N . PHE A 1 94 ? 5.078 -2.034 12.479 1.00 92.06 94 PHE A N 1
ATOM 743 C CA . PHE A 1 94 ? 5.728 -0.735 12.609 1.00 92.06 94 PHE A CA 1
ATOM 744 C C . PHE A 1 94 ? 4.780 0.352 13.125 1.00 92.06 94 PHE A C 1
ATOM 746 O O . PHE A 1 94 ? 5.129 1.069 14.057 1.00 92.06 94 PHE A O 1
ATOM 753 N N . TYR A 1 95 ? 3.557 0.432 12.597 1.00 92.62 95 TYR A N 1
ATOM 754 C CA . TYR A 1 95 ? 2.588 1.442 13.027 1.00 92.62 95 TYR A CA 1
ATOM 755 C C . TYR A 1 95 ? 1.961 1.166 14.397 1.00 92.62 95 TYR A C 1
ATOM 757 O O . TYR A 1 95 ? 1.384 2.072 14.977 1.00 92.62 95 TYR A O 1
ATOM 765 N N . GLN A 1 96 ? 2.090 -0.034 14.961 1.00 93.44 96 GLN A N 1
ATOM 766 C CA . GLN A 1 96 ? 1.714 -0.261 16.362 1.00 93.44 96 GLN A CA 1
ATOM 767 C C . GLN A 1 96 ? 2.842 0.160 17.313 1.00 93.44 96 GLN A C 1
ATOM 769 O O . GLN A 1 96 ? 2.583 0.700 18.385 1.00 93.44 96 GLN A O 1
ATOM 774 N N . LYS A 1 97 ? 4.097 -0.070 16.907 1.00 90.50 97 LYS A N 1
ATOM 775 C CA . LYS A 1 97 ? 5.288 0.130 17.747 1.00 90.50 97 LYS A CA 1
ATOM 776 C C . LYS A 1 97 ? 5.868 1.545 17.689 1.00 90.50 97 LYS A C 1
ATOM 778 O O . LYS A 1 97 ? 6.398 2.036 18.679 1.00 90.50 97 LYS A O 1
ATOM 783 N N . GLY A 1 98 ? 5.789 2.187 16.530 1.00 81.88 98 GLY A N 1
ATOM 784 C CA . GLY A 1 98 ? 6.406 3.479 16.235 1.00 81.88 98 GLY A CA 1
ATOM 785 C C . GLY A 1 98 ? 5.464 4.376 15.438 1.00 81.88 98 GLY A C 1
ATOM 786 O O . GLY A 1 98 ? 4.302 4.569 15.811 1.00 81.88 98 GLY A O 1
ATOM 787 N N . GLY A 1 99 ? 5.969 4.960 14.354 1.00 74.06 99 GLY A N 1
ATOM 788 C CA . GLY A 1 99 ? 5.179 5.788 13.442 1.00 74.06 99 GLY A CA 1
ATOM 789 C C . GLY A 1 99 ? 5.056 7.247 13.878 1.00 74.06 99 GLY A C 1
ATOM 790 O O . GLY A 1 99 ? 4.075 7.905 13.535 1.00 74.06 99 GLY A O 1
ATOM 791 N N . SER A 1 100 ? 6.026 7.756 14.643 1.00 82.19 100 SER A N 1
ATOM 792 C CA . SER A 1 100 ? 6.222 9.203 14.758 1.00 82.19 100 SER A CA 1
ATOM 793 C C . SER A 1 100 ? 6.624 9.799 13.400 1.00 82.19 100 SER A C 1
ATOM 795 O O . SER A 1 100 ? 6.998 9.078 12.471 1.00 82.19 100 SER A O 1
ATOM 797 N N . VAL A 1 101 ? 6.563 11.127 13.276 1.00 81.44 101 VAL A N 1
ATOM 798 C CA . VAL A 1 101 ? 7.000 11.832 12.057 1.00 81.44 101 VAL A CA 1
ATOM 799 C C . VAL A 1 101 ? 8.447 11.469 11.704 1.00 81.44 101 VAL A C 1
ATOM 801 O O . VAL A 1 101 ? 8.750 11.197 10.542 1.00 81.44 101 VAL A O 1
ATOM 804 N N . ASP A 1 102 ? 9.321 11.375 12.706 1.00 83.94 102 ASP A N 1
ATOM 805 C CA . ASP A 1 102 ? 10.723 11.006 12.511 1.00 83.94 102 ASP A CA 1
ATOM 806 C C . ASP A 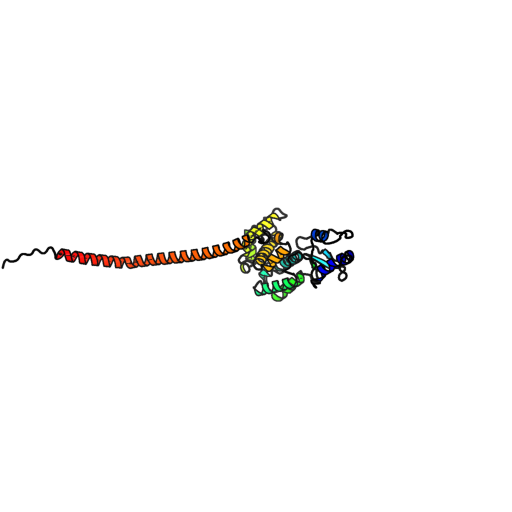1 102 ? 10.876 9.563 12.026 1.00 83.94 102 ASP A C 1
ATOM 808 O O . ASP A 1 102 ? 11.648 9.302 11.100 1.00 83.94 102 ASP A O 1
ATOM 812 N N . ASP A 1 103 ? 10.101 8.627 12.576 1.00 85.94 103 ASP A N 1
ATOM 813 C CA . ASP A 1 103 ? 10.144 7.222 12.156 1.00 85.94 103 ASP A CA 1
ATOM 814 C C . ASP A 1 103 ? 9.708 7.077 10.695 1.00 85.94 103 ASP A C 1
ATOM 816 O O . ASP A 1 103 ? 10.335 6.356 9.914 1.00 85.94 103 ASP A O 1
ATOM 820 N N . VAL A 1 104 ? 8.658 7.806 10.304 1.00 84.25 104 VAL A N 1
ATOM 821 C CA . VAL A 1 104 ? 8.167 7.853 8.922 1.00 84.25 104 VAL A CA 1
ATOM 822 C C . VAL A 1 104 ? 9.222 8.462 7.993 1.00 84.25 104 VAL A C 1
ATOM 824 O O . VAL A 1 104 ? 9.482 7.914 6.921 1.00 84.25 104 VAL A O 1
ATOM 827 N N . ASN A 1 105 ? 9.902 9.533 8.405 1.00 85.38 105 ASN A N 1
ATOM 828 C CA . ASN A 1 105 ? 10.993 10.129 7.628 1.00 85.38 105 ASN A CA 1
ATOM 829 C C . ASN A 1 105 ? 12.173 9.163 7.440 1.00 85.38 105 ASN A C 1
ATOM 831 O O . ASN A 1 105 ? 12.745 9.068 6.343 1.00 85.38 105 ASN A O 1
ATOM 835 N N . ARG A 1 106 ? 12.525 8.394 8.477 1.00 83.62 106 ARG A N 1
ATOM 836 C CA . ARG A 1 106 ? 13.562 7.356 8.372 1.00 83.62 106 ARG A CA 1
ATOM 837 C C . ARG A 1 106 ? 13.126 6.218 7.446 1.00 83.62 106 ARG A C 1
ATOM 839 O O . ARG A 1 106 ? 13.926 5.786 6.615 1.00 83.62 106 ARG A O 1
ATOM 846 N N . MET A 1 107 ? 11.863 5.794 7.514 1.00 85.69 107 MET A N 1
ATOM 847 C CA . MET A 1 107 ? 11.286 4.803 6.597 1.00 85.69 107 MET A CA 1
ATOM 848 C C . MET A 1 107 ? 11.372 5.282 5.140 1.00 85.69 107 MET A C 1
ATOM 850 O O . MET A 1 107 ? 11.844 4.542 4.277 1.00 85.69 107 MET A O 1
ATOM 854 N N . ILE A 1 108 ? 10.991 6.532 4.853 1.00 86.12 108 ILE A N 1
ATOM 855 C CA . ILE A 1 108 ? 11.113 7.123 3.508 1.00 86.12 108 ILE A CA 1
ATOM 856 C C . ILE A 1 108 ? 12.572 7.135 3.050 1.00 86.12 108 ILE A C 1
ATOM 858 O O . ILE A 1 108 ? 12.866 6.816 1.899 1.00 86.12 108 ILE A O 1
ATOM 862 N N . SER A 1 109 ? 13.500 7.472 3.944 1.00 84.38 109 SER A N 1
ATOM 863 C CA . SER A 1 109 ? 14.933 7.463 3.637 1.00 84.38 109 SER A CA 1
ATOM 864 C C . SER A 1 109 ? 15.435 6.056 3.293 1.00 84.38 109 SER A C 1
ATOM 866 O O . SER A 1 109 ? 16.235 5.900 2.373 1.00 84.38 109 SER A O 1
ATOM 868 N N . ALA A 1 110 ? 14.941 5.018 3.974 1.00 81.31 110 ALA A N 1
ATOM 869 C CA . ALA A 1 110 ? 15.238 3.624 3.643 1.00 81.31 110 ALA A CA 1
ATOM 870 C C . ALA A 1 110 ? 14.626 3.199 2.294 1.00 81.31 110 ALA A C 1
ATOM 872 O O . ALA A 1 110 ? 15.293 2.536 1.494 1.00 81.31 110 ALA A O 1
ATOM 873 N N . LEU A 1 111 ? 13.394 3.632 2.003 1.00 84.62 111 LEU A N 1
ATOM 874 C CA . LEU A 1 111 ? 12.738 3.402 0.714 1.00 84.62 111 LEU A CA 1
ATOM 875 C C . LEU A 1 111 ? 13.516 4.055 -0.431 1.00 84.62 111 LEU A C 1
ATOM 877 O O . LEU A 1 111 ? 13.778 3.386 -1.422 1.00 84.62 111 LEU A O 1
ATOM 881 N N . LYS A 1 112 ? 13.975 5.302 -0.279 1.00 85.50 112 LYS A N 1
ATOM 882 C CA . LYS A 1 112 ? 14.783 6.008 -1.294 1.00 85.50 112 LYS A CA 1
ATOM 883 C C . LYS A 1 112 ? 16.114 5.320 -1.614 1.00 85.50 112 LYS A C 1
ATOM 885 O O . LYS A 1 112 ? 16.611 5.464 -2.721 1.00 85.50 112 LYS A O 1
ATOM 890 N N . LYS A 1 113 ? 16.684 4.563 -0.669 1.00 80.19 113 LYS A N 1
ATOM 891 C CA . LYS A 1 113 ? 17.894 3.749 -0.902 1.00 80.19 113 LYS A CA 1
ATOM 892 C C . LYS A 1 113 ? 17.614 2.460 -1.676 1.00 80.19 113 LYS A C 1
ATOM 894 O O . LYS A 1 113 ? 18.544 1.850 -2.184 1.00 80.19 113 LYS A O 1
ATOM 899 N N . THR A 1 114 ? 16.359 2.013 -1.700 1.00 78.00 114 THR A N 1
ATOM 900 C CA . THR A 1 114 ? 15.951 0.744 -2.327 1.00 78.00 114 THR A CA 1
ATOM 901 C C . THR A 1 114 ? 15.201 0.968 -3.639 1.00 78.00 114 THR A C 1
ATOM 903 O O . THR A 1 114 ? 15.266 0.131 -4.532 1.00 78.00 114 THR A O 1
ATOM 906 N N . PHE A 1 115 ? 14.483 2.084 -3.751 1.00 86.50 115 PHE A N 1
ATOM 907 C CA . PHE A 1 115 ? 13.573 2.384 -4.842 1.00 86.50 115 PHE A CA 1
ATOM 908 C C . PHE A 1 115 ? 13.869 3.758 -5.433 1.00 86.50 115 PHE A C 1
ATOM 910 O O . PHE A 1 115 ? 13.946 4.764 -4.722 1.00 86.50 115 PHE A O 1
ATOM 917 N N . LYS A 1 116 ? 13.891 3.817 -6.763 1.00 87.69 116 LYS A N 1
ATOM 918 C CA . LYS A 1 116 ? 13.801 5.058 -7.526 1.00 87.69 116 LYS A CA 1
ATOM 919 C C . LYS A 1 116 ? 12.363 5.571 -7.491 1.00 87.69 116 LYS A C 1
ATOM 921 O O . LYS A 1 116 ? 11.567 5.294 -8.382 1.00 87.69 116 LYS A O 1
ATOM 926 N N . LEU A 1 117 ? 12.008 6.291 -6.425 1.00 89.25 117 LEU A N 1
ATOM 927 C CA . LEU A 1 117 ? 10.628 6.753 -6.198 1.00 89.25 117 LEU A CA 1
ATOM 928 C C . LEU A 1 117 ? 10.106 7.705 -7.289 1.00 89.25 117 LEU A C 1
ATOM 930 O O . LEU A 1 117 ? 8.901 7.786 -7.500 1.00 89.25 117 LEU A O 1
ATOM 934 N N . ASN A 1 118 ? 11.006 8.395 -7.995 1.00 86.94 118 ASN A N 1
ATOM 935 C CA . ASN A 1 118 ? 10.653 9.355 -9.043 1.00 86.94 118 ASN A CA 1
ATOM 936 C C . ASN A 1 118 ? 10.571 8.737 -10.447 1.00 86.94 118 ASN A C 1
ATOM 938 O O . ASN A 1 118 ? 10.188 9.432 -11.383 1.00 86.94 118 ASN A O 1
ATOM 942 N N . TYR A 1 119 ? 10.927 7.459 -10.614 1.00 86.69 119 TYR A N 1
ATOM 943 C CA . TYR A 1 119 ? 10.846 6.802 -11.917 1.00 86.69 119 TYR A CA 1
ATOM 944 C C . TYR A 1 119 ? 9.393 6.672 -12.375 1.00 86.69 119 TYR A C 1
ATOM 946 O O . TYR A 1 119 ? 8.511 6.272 -11.608 1.00 86.69 119 TYR A O 1
ATOM 954 N N . THR A 1 120 ? 9.155 7.027 -13.635 1.00 86.88 120 THR A N 1
ATOM 955 C CA . THR A 1 120 ? 7.824 7.100 -14.255 1.00 86.88 120 THR A CA 1
ATOM 956 C C . THR A 1 120 ? 7.406 5.804 -14.934 1.00 86.88 120 THR A C 1
ATOM 958 O O . THR A 1 120 ? 6.213 5.576 -15.127 1.00 86.88 120 THR A O 1
ATOM 961 N N . THR A 1 121 ? 8.363 4.933 -15.245 1.00 84.94 121 THR A N 1
ATOM 962 C CA . THR A 1 121 ? 8.130 3.636 -15.878 1.00 84.94 121 THR A CA 1
ATOM 963 C C . THR A 1 121 ? 8.417 2.492 -14.911 1.00 84.94 121 THR A C 1
ATOM 965 O O . THR A 1 121 ? 9.274 2.638 -14.029 1.00 84.94 121 THR A O 1
ATOM 968 N N . PRO A 1 122 ? 7.747 1.335 -15.074 1.00 90.81 122 PRO A N 1
ATOM 969 C CA . PRO A 1 122 ? 8.128 0.107 -14.395 1.00 90.81 122 PRO A CA 1
ATOM 970 C C . PRO A 1 122 ? 9.626 -0.196 -14.533 1.00 90.81 122 PRO A C 1
ATOM 972 O O . PRO A 1 122 ? 10.256 0.116 -15.542 1.00 90.81 122 PRO A O 1
ATOM 975 N N . TYR A 1 123 ? 10.206 -0.805 -13.506 1.00 88.50 123 TYR A N 1
ATOM 976 C CA . TYR A 1 123 ? 11.576 -1.313 -13.546 1.00 88.50 123 TYR A CA 1
ATOM 977 C C . TYR A 1 123 ? 11.713 -2.559 -12.673 1.00 88.50 123 TYR A C 1
ATOM 979 O O . TYR A 1 123 ? 10.875 -2.833 -11.804 1.00 88.50 123 TYR A O 1
ATOM 987 N N . PHE A 1 124 ? 12.778 -3.323 -12.900 1.00 86.50 124 PHE A N 1
ATOM 988 C CA . PHE A 1 124 ? 13.150 -4.432 -12.034 1.00 86.50 124 PHE A CA 1
ATOM 989 C C . PHE A 1 124 ? 14.237 -4.009 -11.053 1.00 86.50 124 PHE A C 1
ATOM 991 O O . PHE A 1 124 ? 15.190 -3.309 -11.404 1.00 86.50 124 PHE A O 1
ATOM 998 N N . VAL A 1 125 ? 14.098 -4.498 -9.826 1.00 83.81 125 VAL A N 1
ATOM 999 C CA . VAL A 1 125 ? 15.140 -4.452 -8.807 1.00 83.81 125 VAL A CA 1
ATOM 1000 C C . VAL A 1 125 ? 15.839 -5.813 -8.770 1.00 83.81 125 VAL A C 1
ATOM 1002 O O . VAL A 1 125 ? 15.163 -6.844 -8.671 1.00 83.81 125 VAL A O 1
ATOM 1005 N N . PRO A 1 126 ? 17.178 -5.863 -8.854 1.00 80.00 126 PRO A N 1
ATOM 1006 C CA . PRO A 1 126 ? 17.930 -7.073 -8.565 1.00 80.00 126 PRO A CA 1
ATOM 1007 C C . PRO A 1 126 ? 17.615 -7.527 -7.142 1.00 80.00 126 PRO A C 1
ATOM 1009 O O . PRO A 1 126 ? 17.620 -6.717 -6.213 1.00 80.00 126 PRO A O 1
ATOM 1012 N N . THR A 1 127 ? 17.347 -8.813 -6.952 1.00 73.56 127 THR A N 1
ATOM 1013 C CA . THR A 1 127 ? 17.183 -9.381 -5.616 1.00 73.56 127 THR A CA 1
ATOM 1014 C C . THR A 1 127 ? 18.585 -9.554 -5.023 1.00 73.56 127 THR A C 1
ATOM 1016 O O . THR A 1 127 ? 19.358 -10.352 -5.551 1.00 73.56 127 THR A O 1
ATOM 1019 N N . PRO A 1 128 ? 18.977 -8.805 -3.976 1.00 61.94 128 PRO A N 1
ATOM 1020 C CA . PRO A 1 128 ? 20.263 -9.032 -3.330 1.00 61.94 128 PRO A CA 1
ATOM 1021 C C . PRO A 1 128 ? 20.193 -10.289 -2.461 1.00 61.94 128 PRO A C 1
ATOM 1023 O O . PRO A 1 128 ? 19.113 -10.628 -1.972 1.00 61.94 128 PRO A O 1
ATOM 1026 N N . ASP A 1 129 ? 21.346 -10.896 -2.181 1.00 53.31 129 ASP A N 1
ATOM 1027 C CA . ASP A 1 129 ? 21.457 -12.074 -1.306 1.00 53.31 129 ASP A CA 1
ATOM 1028 C C . ASP A 1 129 ? 20.859 -11.821 0.090 1.00 53.31 129 ASP A C 1
ATOM 1030 O O . ASP A 1 129 ? 20.297 -12.716 0.714 1.00 53.31 129 ASP A O 1
ATOM 1034 N N . GLU A 1 130 ? 20.897 -10.569 0.563 1.00 57.62 130 GLU A N 1
ATOM 1035 C CA . GLU A 1 130 ? 20.331 -10.182 1.857 1.00 57.62 130 GLU A CA 1
ATOM 1036 C C . GLU A 1 130 ? 18.827 -9.856 1.843 1.00 57.62 130 GLU A C 1
ATOM 1038 O O . GLU A 1 130 ? 18.235 -9.752 2.908 1.00 57.62 130 GLU A O 1
ATOM 1043 N N . GLY A 1 131 ? 18.168 -9.746 0.686 1.00 71.19 131 GLY A N 1
ATOM 1044 C CA . GLY A 1 131 ? 16.715 -9.540 0.589 1.00 71.19 131 GLY A CA 1
ATOM 1045 C C . GLY A 1 131 ? 16.174 -8.201 1.137 1.00 71.19 131 GLY A C 1
ATOM 1046 O O . GLY A 1 131 ? 16.718 -7.562 2.035 1.00 71.19 131 GLY A O 1
ATOM 1047 N N . ILE A 1 132 ? 15.045 -7.745 0.587 1.00 73.06 132 ILE A N 1
ATOM 1048 C CA . ILE A 1 132 ? 14.355 -6.520 1.043 1.00 73.06 132 ILE A CA 1
ATOM 1049 C C . ILE A 1 132 ? 13.838 -6.681 2.477 1.00 73.06 132 ILE A C 1
ATOM 1051 O O . ILE A 1 132 ? 13.981 -5.768 3.284 1.00 73.06 132 ILE A O 1
ATOM 1055 N N . VAL A 1 133 ? 13.321 -7.867 2.806 1.00 74.25 133 VAL A N 1
ATOM 1056 C CA . VAL A 1 133 ? 12.776 -8.229 4.125 1.00 74.25 133 VAL A CA 1
ATOM 1057 C C . VAL A 1 133 ? 13.799 -8.009 5.243 1.00 74.25 133 VAL A C 1
ATOM 1059 O O . VAL A 1 133 ? 13.487 -7.339 6.222 1.00 74.25 133 VAL A O 1
ATOM 1062 N N . LYS A 1 134 ? 15.049 -8.473 5.080 1.00 79.81 134 LYS A N 1
ATOM 1063 C CA . LYS A 1 134 ? 16.109 -8.288 6.089 1.00 79.81 134 LYS A CA 1
ATOM 1064 C C . LYS A 1 134 ? 16.418 -6.810 6.321 1.00 79.81 134 LYS A C 1
ATOM 1066 O O . LYS A 1 134 ? 16.632 -6.400 7.457 1.00 79.81 134 LYS A O 1
ATOM 1071 N N . ARG A 1 135 ? 16.403 -5.988 5.263 1.00 73.38 135 ARG A N 1
ATOM 1072 C CA . ARG A 1 135 ? 16.598 -4.535 5.389 1.00 73.38 135 ARG A CA 1
ATOM 1073 C C . ARG A 1 135 ? 15.474 -3.874 6.181 1.00 73.38 135 ARG A C 1
ATOM 1075 O O . ARG A 1 135 ? 15.773 -3.049 7.042 1.00 73.38 135 ARG A O 1
ATOM 1082 N N . VAL A 1 136 ? 14.215 -4.247 5.931 1.00 76.31 136 VAL A N 1
ATOM 1083 C CA . VAL A 1 136 ? 13.070 -3.738 6.713 1.00 76.31 136 VAL A CA 1
ATOM 1084 C C . VAL A 1 136 ? 13.186 -4.171 8.169 1.00 76.31 136 VAL A C 1
ATOM 1086 O O . VAL A 1 136 ? 13.066 -3.344 9.069 1.00 76.31 136 VAL A O 1
ATOM 1089 N N . ALA A 1 137 ? 13.482 -5.451 8.401 1.00 79.94 137 ALA A N 1
ATOM 1090 C CA . ALA A 1 137 ? 13.626 -6.009 9.737 1.00 79.94 137 ALA A CA 1
ATOM 1091 C C . ALA A 1 137 ? 14.734 -5.300 10.523 1.00 79.94 137 ALA A C 1
ATOM 1093 O O . ALA A 1 137 ? 14.502 -4.877 11.649 1.00 79.94 137 ALA A O 1
ATOM 1094 N N . ASN A 1 138 ? 15.905 -5.083 9.919 1.00 81.19 138 ASN A N 1
ATOM 1095 C CA . ASN A 1 138 ? 17.002 -4.351 10.555 1.00 81.19 138 ASN A CA 1
ATOM 1096 C C . ASN A 1 138 ? 16.619 -2.902 10.884 1.00 81.19 138 ASN A C 1
ATOM 1098 O O . ASN A 1 138 ? 16.999 -2.398 11.939 1.00 81.19 138 ASN A O 1
ATOM 1102 N N . PHE A 1 139 ? 15.867 -2.240 9.997 1.00 75.44 139 PHE A N 1
ATOM 1103 C CA . PHE A 1 139 ? 15.373 -0.884 10.227 1.00 75.44 139 PHE A CA 1
ATOM 1104 C C . PHE A 1 139 ? 14.444 -0.818 11.447 1.00 75.44 139 PHE A C 1
ATOM 1106 O O . PHE A 1 139 ? 14.655 0.018 12.321 1.00 75.44 139 PHE A O 1
ATOM 1113 N N . VAL A 1 140 ? 13.454 -1.711 11.538 1.00 78.12 140 VAL A N 1
ATOM 1114 C CA . VAL A 1 140 ? 12.468 -1.672 12.630 1.00 78.12 140 VAL A CA 1
ATOM 1115 C C . VAL A 1 140 ? 13.029 -2.244 13.933 1.00 78.12 140 VAL A C 1
ATOM 1117 O O . VAL A 1 140 ? 12.839 -1.652 14.991 1.00 78.12 140 VAL A O 1
ATOM 1120 N N . ASN A 1 141 ? 13.737 -3.374 13.891 1.00 81.69 141 ASN A N 1
ATOM 1121 C CA . ASN A 1 141 ? 14.182 -4.071 15.103 1.00 81.69 141 ASN A CA 1
ATOM 1122 C C . ASN A 1 141 ? 15.211 -3.278 15.906 1.00 81.69 141 ASN A C 1
ATOM 1124 O O . ASN A 1 141 ? 15.235 -3.404 17.128 1.00 81.69 141 ASN A O 1
ATOM 1128 N N . LYS A 1 142 ? 16.029 -2.451 15.243 1.00 80.50 142 LYS A N 1
ATOM 1129 C CA . LYS A 1 142 ? 17.038 -1.627 15.915 1.00 80.50 142 LYS A CA 1
ATOM 1130 C C . LYS A 1 142 ? 16.420 -0.681 16.949 1.00 80.50 142 LYS A C 1
ATOM 1132 O O . LYS A 1 142 ? 16.959 -0.556 18.042 1.00 80.50 142 LYS A O 1
ATOM 1137 N N . ASP A 1 143 ? 15.297 -0.060 16.600 1.00 78.44 143 ASP A N 1
ATOM 1138 C CA . ASP A 1 143 ? 14.684 0.998 17.408 1.00 78.44 143 ASP A CA 1
ATOM 1139 C C . ASP A 1 143 ? 13.417 0.508 18.142 1.00 78.44 143 ASP A C 1
ATOM 1141 O O . ASP A 1 143 ? 13.063 1.036 19.194 1.00 78.44 143 ASP A O 1
ATOM 1145 N N . PHE A 1 144 ? 12.750 -0.535 17.629 1.00 83.31 144 PHE A N 1
ATOM 1146 C CA . PHE A 1 144 ? 11.423 -0.967 18.093 1.00 83.31 144 PHE A CA 1
ATOM 1147 C C . PHE A 1 144 ? 11.321 -2.455 18.446 1.00 83.31 144 PHE A C 1
ATOM 1149 O O . PHE A 1 144 ? 10.220 -2.943 18.702 1.00 83.31 144 PHE A O 1
ATOM 1156 N N . GLY A 1 145 ? 12.432 -3.202 18.465 1.00 79.31 145 GLY A N 1
ATOM 1157 C CA . GLY A 1 145 ? 12.415 -4.656 18.679 1.00 79.31 145 GLY A CA 1
ATOM 1158 C C . GLY A 1 145 ? 11.714 -5.093 19.972 1.00 79.31 145 GLY A C 1
ATOM 1159 O O . GLY A 1 145 ? 11.012 -6.099 19.976 1.00 79.31 145 GLY A O 1
ATOM 1160 N N . ASN A 1 146 ? 11.833 -4.288 21.031 1.00 84.06 146 ASN A N 1
ATOM 1161 C CA . ASN A 1 146 ? 11.269 -4.582 22.353 1.00 84.06 146 ASN A CA 1
ATOM 1162 C C . ASN A 1 146 ? 9.899 -3.934 22.606 1.00 84.06 146 ASN A C 1
ATOM 1164 O O . ASN A 1 146 ? 9.333 -4.109 23.684 1.00 84.06 146 ASN A O 1
ATOM 1168 N N . VAL A 1 147 ? 9.365 -3.160 21.654 1.00 88.00 147 VAL A N 1
ATOM 1169 C CA . VAL A 1 147 ? 8.068 -2.499 21.835 1.00 88.00 147 VAL A CA 1
ATOM 1170 C C . VAL A 1 147 ? 6.954 -3.526 21.610 1.00 88.00 147 VAL A C 1
ATOM 1172 O O . VAL A 1 147 ? 6.898 -4.131 20.531 1.00 88.00 147 VAL A O 1
ATOM 1175 N N . PRO A 1 148 ? 6.061 -3.744 22.593 1.00 89.00 148 PRO A N 1
ATOM 1176 C CA . PRO A 1 148 ? 4.980 -4.704 22.450 1.00 89.00 148 PRO A CA 1
ATOM 1177 C C . PRO A 1 148 ? 3.999 -4.257 21.363 1.00 89.00 148 PRO A C 1
ATOM 1179 O O . PRO A 1 148 ? 3.705 -3.074 21.207 1.00 89.00 148 PRO A O 1
ATOM 1182 N N . ALA A 1 149 ? 3.471 -5.226 20.623 1.00 93.62 149 ALA A N 1
ATOM 1183 C CA . ALA A 1 149 ? 2.439 -5.021 19.616 1.00 93.62 149 ALA A CA 1
ATOM 1184 C C . ALA A 1 149 ? 1.402 -6.138 19.725 1.00 93.62 149 ALA A C 1
ATOM 1186 O O . ALA A 1 149 ? 1.727 -7.258 20.125 1.00 93.62 149 ALA A O 1
ATOM 1187 N N . LYS A 1 150 ? 0.154 -5.837 19.372 1.00 95.00 150 LYS A N 1
ATOM 1188 C CA . LYS A 1 150 ? -0.944 -6.799 19.439 1.00 95.00 150 LYS A CA 1
ATOM 1189 C C . LYS A 1 150 ? -0.945 -7.708 18.214 1.00 95.00 150 LYS A C 1
ATOM 1191 O O . LYS A 1 150 ? -0.512 -7.329 17.121 1.00 95.00 150 LYS A O 1
ATOM 1196 N N . GLU A 1 151 ? -1.409 -8.934 18.410 1.00 94.88 151 GLU A N 1
ATOM 1197 C CA . GLU A 1 151 ? -1.716 -9.857 17.320 1.00 94.88 151 GLU A CA 1
ATOM 1198 C C . GLU A 1 151 ? -3.107 -9.578 16.757 1.00 94.88 151 GLU A C 1
ATOM 1200 O O . GLU A 1 151 ? -4.003 -9.148 17.482 1.00 94.88 151 GLU A O 1
ATOM 1205 N N . LEU A 1 152 ? -3.265 -9.839 15.460 1.00 93.88 152 LEU A N 1
ATOM 1206 C CA . LEU A 1 152 ? -4.574 -9.854 14.818 1.00 93.88 152 LEU A CA 1
ATOM 1207 C C . LEU A 1 152 ? -5.401 -11.006 15.383 1.00 93.88 152 LEU A C 1
ATOM 1209 O O . LEU A 1 152 ? -4.910 -12.131 15.504 1.00 93.88 152 LEU A O 1
ATOM 1213 N N . ARG A 1 153 ? -6.660 -10.730 15.716 1.00 93.88 153 ARG A N 1
ATOM 1214 C CA . ARG A 1 153 ? -7.569 -11.749 16.243 1.00 93.88 153 ARG A CA 1
ATOM 1215 C C . ARG A 1 153 ? -8.099 -12.647 15.133 1.00 93.88 153 ARG A C 1
ATOM 1217 O O . ARG A 1 153 ? -8.363 -12.207 14.014 1.00 93.88 153 ARG A O 1
ATOM 1224 N N . ASP A 1 154 ? -8.322 -13.910 15.483 1.00 93.75 154 ASP A N 1
ATOM 1225 C CA . ASP A 1 154 ? -8.944 -14.864 14.577 1.00 93.75 154 ASP A CA 1
ATOM 1226 C C . ASP A 1 154 ? -10.399 -14.507 14.276 1.00 93.75 154 ASP A C 1
ATOM 1228 O O . ASP A 1 154 ? -11.191 -14.136 15.150 1.00 93.75 154 ASP A O 1
ATOM 1232 N N . VAL A 1 155 ? -10.764 -14.672 13.007 1.00 93.31 155 VAL A N 1
ATOM 1233 C CA . VAL A 1 155 ? -12.128 -14.470 12.534 1.00 93.31 155 VAL A CA 1
ATOM 1234 C C . VAL A 1 155 ? -12.941 -15.741 12.778 1.00 93.31 155 VAL A C 1
ATOM 1236 O O . VAL A 1 155 ? -12.486 -16.856 12.523 1.00 93.31 155 VAL A O 1
ATOM 1239 N N . LYS A 1 156 ? -14.176 -15.572 13.260 1.00 92.81 156 LYS A N 1
ATOM 1240 C CA . LYS A 1 156 ? -15.116 -16.681 13.472 1.00 92.81 156 LYS A CA 1
ATOM 1241 C C . LYS A 1 156 ? -15.605 -17.276 12.144 1.00 92.81 156 LYS A C 1
ATOM 1243 O O . LYS A 1 156 ? -15.395 -16.714 11.072 1.00 92.81 156 LYS A O 1
ATOM 1248 N N . ARG A 1 157 ? -16.301 -18.415 12.205 1.00 90.44 157 ARG A N 1
ATOM 1249 C CA . ARG A 1 157 ? -16.763 -19.153 11.011 1.00 90.44 157 ARG A CA 1
ATOM 1250 C C . ARG A 1 157 ? -17.727 -18.356 10.129 1.00 90.44 157 ARG A C 1
ATOM 1252 O O . ARG A 1 157 ? -17.795 -18.606 8.931 1.00 90.44 157 ARG A O 1
ATOM 1259 N N . GLU A 1 158 ? -18.446 -17.399 10.705 1.00 92.56 158 GLU A N 1
ATOM 1260 C CA . GLU A 1 158 ? -19.390 -16.519 10.007 1.00 92.56 158 GLU A CA 1
ATOM 1261 C C . GLU A 1 158 ? -18.688 -15.392 9.227 1.00 92.56 158 GLU A C 1
ATOM 1263 O O . GLU A 1 158 ? -19.324 -14.645 8.484 1.00 92.56 158 GLU A O 1
ATOM 1268 N N . GLY A 1 159 ? -17.371 -15.277 9.384 1.00 94.75 159 GLY A N 1
ATOM 1269 C CA . GLY A 1 159 ? -16.547 -14.240 8.796 1.00 94.75 159 GLY A CA 1
ATOM 1270 C C . GLY A 1 159 ? -16.574 -12.921 9.559 1.00 94.75 159 GLY A C 1
ATOM 1271 O O . GLY A 1 159 ? -16.995 -12.847 10.716 1.00 94.75 159 GLY A O 1
ATOM 1272 N N . PHE A 1 160 ? -16.082 -11.863 8.915 1.00 97.06 160 PHE A N 1
ATOM 1273 C CA . PHE A 1 160 ? -16.072 -10.518 9.481 1.00 97.06 160 PHE A CA 1
ATOM 1274 C C . PHE A 1 160 ? -16.875 -9.533 8.630 1.00 97.06 160 PHE A C 1
ATOM 1276 O O . PHE A 1 160 ? -17.121 -9.755 7.451 1.00 97.06 160 PHE A O 1
ATOM 1283 N N . THR A 1 161 ? -17.288 -8.435 9.259 1.00 97.25 161 THR A N 1
ATOM 1284 C CA . THR A 1 161 ? -18.003 -7.307 8.640 1.00 97.25 161 THR A CA 1
ATOM 1285 C C . THR A 1 161 ? -17.130 -6.054 8.691 1.00 97.25 161 THR A C 1
ATOM 1287 O O . THR A 1 161 ? -16.171 -6.012 9.464 1.00 97.25 161 THR A O 1
ATOM 1290 N N . VAL A 1 162 ? -17.503 -4.989 7.972 1.00 97.94 162 VAL A N 1
ATOM 1291 C CA . VAL A 1 162 ? -16.850 -3.665 8.085 1.00 97.94 162 VAL A CA 1
ATOM 1292 C C . VAL A 1 162 ? -16.744 -3.211 9.545 1.00 97.94 162 VAL A C 1
ATOM 1294 O O . VAL A 1 162 ? -15.713 -2.695 9.967 1.00 97.94 162 VAL A O 1
ATOM 1297 N N . ARG A 1 163 ? -17.790 -3.444 10.351 1.00 97.69 163 ARG A N 1
ATOM 1298 C CA . ARG A 1 163 ? -17.782 -3.109 11.783 1.00 97.69 163 ARG A CA 1
ATOM 1299 C C . ARG A 1 163 ? -16.692 -3.869 12.541 1.00 97.69 163 ARG A C 1
ATOM 1301 O O . ARG A 1 163 ? -16.009 -3.276 13.368 1.00 97.69 163 ARG A O 1
ATOM 1308 N N . ILE A 1 164 ? -16.516 -5.161 12.257 1.00 97.19 164 ILE A N 1
ATOM 1309 C CA . ILE A 1 164 ? -15.453 -5.969 12.873 1.00 97.19 164 ILE A CA 1
ATOM 1310 C C . ILE A 1 164 ? -14.077 -5.456 12.437 1.00 97.19 164 ILE A C 1
ATOM 1312 O O . ILE A 1 164 ? -13.218 -5.284 13.293 1.00 97.19 164 ILE A O 1
ATOM 1316 N N . LEU A 1 165 ? -13.890 -5.123 11.154 1.00 98.38 165 LEU A N 1
ATOM 1317 C CA . LEU A 1 165 ? -12.647 -4.521 10.663 1.00 98.38 165 LEU A CA 1
ATOM 1318 C C . LEU A 1 165 ? -12.327 -3.200 11.384 1.00 98.38 165 LEU A C 1
ATOM 1320 O O . LEU A 1 165 ? -11.224 -3.035 11.895 1.00 98.38 165 LEU A O 1
ATOM 1324 N N . LYS A 1 166 ? -13.293 -2.278 11.500 1.00 98.56 166 LYS A N 1
ATOM 1325 C CA . LYS A 1 166 ? -13.109 -1.003 12.223 1.00 98.56 166 LYS A CA 1
ATOM 1326 C C . LYS A 1 166 ? -12.733 -1.216 13.693 1.00 98.56 166 LYS A C 1
ATOM 1328 O O . LYS A 1 166 ? -11.849 -0.522 14.198 1.00 98.56 166 LYS A O 1
ATOM 1333 N N . ASN A 1 167 ? -13.366 -2.185 14.354 1.00 97.81 167 ASN A N 1
ATOM 1334 C CA . ASN A 1 167 ? -13.053 -2.547 15.736 1.00 97.81 167 ASN A CA 1
ATOM 1335 C C . ASN A 1 167 ? -11.655 -3.161 15.871 1.00 97.81 167 ASN A C 1
ATOM 1337 O O . ASN A 1 167 ? -10.972 -2.893 16.854 1.00 97.81 167 ASN A O 1
ATOM 1341 N N . GLU A 1 168 ? -11.223 -3.965 14.900 1.00 98.06 168 GLU A N 1
ATOM 1342 C CA . GLU A 1 168 ? -9.876 -4.537 14.876 1.00 98.06 168 GLU A CA 1
ATOM 1343 C C . GLU A 1 168 ? -8.814 -3.448 14.706 1.00 98.06 168 GLU A C 1
ATOM 1345 O O . GLU A 1 168 ? -7.860 -3.399 15.473 1.00 98.06 168 GLU A O 1
ATOM 1350 N N . LEU A 1 169 ? -9.015 -2.504 13.779 1.00 98.25 169 LEU A N 1
ATOM 1351 C CA . LEU A 1 169 ? -8.113 -1.360 13.591 1.00 98.25 169 LEU A CA 1
ATOM 1352 C C . LEU A 1 169 ? -7.946 -0.536 14.880 1.00 98.25 169 LEU A C 1
ATOM 1354 O O . LEU A 1 169 ? -6.841 -0.091 15.195 1.00 98.25 169 LEU A O 1
ATOM 1358 N N . ALA A 1 170 ? -9.035 -0.348 15.629 1.00 97.56 170 ALA A N 1
ATOM 1359 C CA . ALA A 1 170 ? -9.003 0.335 16.918 1.00 97.56 170 ALA A CA 1
ATOM 1360 C C . ALA A 1 170 ? -8.298 -0.499 17.999 1.00 97.56 170 ALA A C 1
ATOM 1362 O O . ALA A 1 170 ? -7.461 0.032 18.727 1.00 97.56 170 ALA A O 1
ATOM 1363 N N . ASP A 1 171 ? -8.586 -1.802 18.088 1.00 97.00 171 ASP A N 1
ATOM 1364 C CA . ASP A 1 171 ? -7.953 -2.684 19.073 1.00 97.00 171 ASP A CA 1
ATOM 1365 C C . ASP A 1 171 ? -6.437 -2.759 18.871 1.00 97.00 171 ASP A C 1
ATOM 1367 O O . ASP A 1 171 ? -5.687 -2.637 19.836 1.00 97.00 171 ASP A O 1
ATOM 1371 N N . LEU A 1 172 ? -5.972 -2.829 17.622 1.00 96.81 172 LEU A N 1
ATOM 1372 C CA . LEU A 1 172 ? -4.550 -2.781 17.270 1.00 96.81 172 LEU A CA 1
ATOM 1373 C C . LEU A 1 172 ? -3.884 -1.422 17.566 1.00 96.81 172 LEU A C 1
ATOM 1375 O O . LEU A 1 172 ? -2.682 -1.273 17.358 1.00 96.81 172 LEU A O 1
ATOM 1379 N N . GLY A 1 173 ? -4.636 -0.416 18.026 1.00 95.31 173 GLY A N 1
ATOM 1380 C CA . GLY A 1 173 ? -4.129 0.926 18.324 1.00 95.31 173 GLY A CA 1
ATOM 1381 C C . GLY A 1 173 ? -3.813 1.763 17.082 1.00 95.31 173 GLY A C 1
ATOM 1382 O O . GLY A 1 173 ? -3.229 2.842 17.195 1.00 95.31 173 GLY A O 1
ATOM 1383 N N . LEU A 1 174 ? -4.209 1.303 15.891 1.00 96.19 174 LEU A N 1
ATOM 1384 C CA . LEU A 1 174 ? -3.894 1.976 14.631 1.00 96.19 174 LEU A CA 1
ATOM 1385 C C . LEU A 1 174 ? -4.668 3.287 14.475 1.00 96.19 174 LEU A C 1
ATOM 1387 O O . LEU A 1 174 ? -4.147 4.219 13.873 1.00 96.19 174 LEU A O 1
ATOM 1391 N N . THR A 1 175 ? -5.857 3.405 15.071 1.00 96.19 175 THR A N 1
ATOM 1392 C CA . THR A 1 175 ? -6.647 4.651 15.077 1.00 96.19 175 THR A CA 1
ATOM 1393 C C . THR A 1 175 ? -5.945 5.799 15.800 1.00 96.19 175 THR A C 1
ATOM 1395 O O . THR A 1 175 ? -6.185 6.959 15.488 1.00 96.19 175 THR A O 1
ATOM 1398 N N . THR A 1 176 ? -5.047 5.502 16.742 1.00 92.19 176 THR A N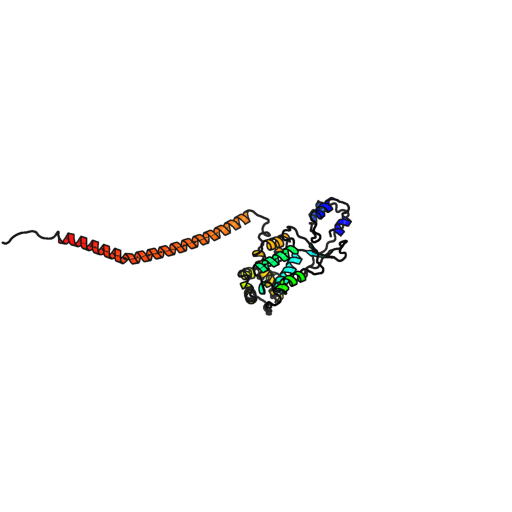 1
ATOM 1399 C CA . THR A 1 176 ? -4.256 6.528 17.438 1.00 92.19 176 THR A CA 1
ATOM 1400 C C . THR A 1 176 ? -3.189 7.126 16.520 1.00 92.19 176 THR A C 1
ATOM 1402 O O . THR A 1 176 ? -2.886 8.312 16.604 1.00 92.19 176 THR A O 1
ATOM 1405 N N . LYS A 1 177 ? -2.610 6.316 15.626 1.00 90.19 177 LYS A N 1
ATOM 1406 C CA . LYS A 1 177 ? -1.583 6.762 14.666 1.00 90.19 177 LYS A CA 1
ATOM 1407 C C . LYS A 1 177 ? -2.187 7.321 13.383 1.00 90.19 177 LYS A C 1
ATOM 1409 O O . LYS A 1 177 ? -1.677 8.282 12.797 1.00 90.19 177 LYS A O 1
ATOM 1414 N N . PHE A 1 178 ? -3.300 6.729 12.979 1.00 94.06 178 PHE A N 1
ATOM 1415 C CA . PHE A 1 178 ? -4.078 7.070 11.808 1.00 94.06 178 PHE A CA 1
ATOM 1416 C C . PHE A 1 178 ? -5.533 7.329 12.211 1.00 94.06 178 PHE A C 1
ATOM 1418 O O . PHE A 1 178 ? -6.360 6.422 12.098 1.00 94.06 178 PHE A O 1
ATOM 1425 N N . PRO A 1 179 ? -5.876 8.546 12.672 1.00 94.88 179 PRO A N 1
ATOM 1426 C CA . PRO A 1 179 ? -7.258 8.883 13.021 1.00 94.88 179 PRO A CA 1
ATOM 1427 C C . PRO A 1 179 ? -8.250 8.640 11.875 1.00 94.88 179 PRO A C 1
ATOM 1429 O O . PRO A 1 179 ? -9.405 8.297 12.108 1.00 94.88 179 PRO A O 1
ATOM 1432 N N . GLU A 1 180 ? -7.790 8.758 10.631 1.00 95.94 180 GLU A N 1
ATOM 1433 C CA . GLU A 1 180 ? -8.566 8.556 9.410 1.00 95.94 180 GLU A CA 1
ATOM 1434 C C . GLU A 1 180 ? -8.674 7.091 8.952 1.00 95.94 180 GLU A C 1
ATOM 1436 O O . GLU A 1 180 ? -9.392 6.817 7.995 1.00 95.94 180 GLU A O 1
ATOM 1441 N N . ILE A 1 181 ? -7.981 6.132 9.582 1.00 97.81 181 ILE A N 1
ATOM 1442 C CA . ILE A 1 181 ? -7.848 4.765 9.035 1.00 97.81 181 ILE A CA 1
ATOM 1443 C C . ILE A 1 181 ? -9.182 4.051 8.827 1.00 97.81 181 ILE A C 1
ATOM 1445 O O . ILE A 1 181 ? -9.339 3.255 7.902 1.00 97.81 181 ILE A O 1
ATOM 1449 N N . GLN A 1 182 ? -10.168 4.354 9.669 1.00 97.88 182 GLN A N 1
ATOM 1450 C CA . GLN A 1 182 ? -11.498 3.765 9.564 1.00 97.88 182 GLN A CA 1
ATOM 1451 C C . GLN A 1 182 ? -12.292 4.287 8.359 1.00 97.88 182 GLN A C 1
ATOM 1453 O O . GLN A 1 182 ? -13.251 3.624 7.961 1.00 97.88 182 GLN A O 1
ATOM 1458 N N . ASN A 1 183 ? -11.893 5.411 7.753 1.00 97.75 183 ASN A N 1
ATOM 1459 C CA . ASN A 1 183 ? -12.524 5.940 6.541 1.00 97.75 183 ASN A CA 1
ATOM 1460 C C . ASN A 1 183 ? -12.270 5.018 5.340 1.00 97.75 183 ASN A C 1
ATOM 1462 O O . ASN A 1 183 ? -13.152 4.847 4.508 1.00 97.75 183 ASN A O 1
ATOM 1466 N N . TYR A 1 184 ? -11.115 4.344 5.295 1.00 98.06 184 TYR A N 1
ATOM 1467 C CA . TYR A 1 184 ? -10.782 3.397 4.223 1.00 98.06 184 TYR A CA 1
ATOM 1468 C C . TYR A 1 184 ? -11.403 2.009 4.421 1.00 98.06 184 TYR A C 1
ATOM 1470 O O . TYR A 1 184 ? -11.430 1.208 3.491 1.00 98.06 184 TYR A O 1
ATOM 1478 N N . ALA A 1 185 ? -11.887 1.692 5.627 1.00 98.00 185 ALA A N 1
ATOM 1479 C CA . ALA A 1 185 ? -12.310 0.337 5.983 1.00 98.00 185 ALA A CA 1
ATOM 1480 C C . ALA A 1 185 ? -13.451 -0.192 5.103 1.00 98.00 185 ALA A C 1
ATOM 1482 O O . ALA A 1 185 ? -13.523 -1.389 4.850 1.00 98.00 185 ALA A O 1
ATOM 1483 N N . GLU A 1 186 ? -14.345 0.683 4.649 1.00 98.12 186 GLU A N 1
ATOM 1484 C CA . GLU A 1 186 ? -15.486 0.292 3.825 1.00 98.12 186 GLU A CA 1
ATOM 1485 C C . GLU A 1 186 ? -15.063 -0.067 2.397 1.00 98.12 186 GLU A C 1
ATOM 1487 O O . GLU A 1 186 ? -15.308 -1.192 1.963 1.00 98.12 186 GLU A O 1
ATOM 1492 N N . ALA A 1 187 ? -14.337 0.823 1.715 1.00 97.50 187 ALA A N 1
ATOM 1493 C CA . ALA A 1 187 ? -13.814 0.568 0.372 1.00 97.50 187 ALA A CA 1
ATOM 1494 C C . ALA A 1 187 ? -12.896 -0.668 0.339 1.00 97.50 187 ALA A C 1
ATOM 1496 O O . ALA A 1 187 ? -13.059 -1.552 -0.501 1.00 97.50 187 ALA A O 1
ATOM 1497 N N . VAL A 1 188 ? -11.992 -0.789 1.319 1.00 98.31 188 VAL A N 1
ATOM 1498 C CA . VAL A 1 188 ? -11.117 -1.963 1.461 1.00 98.31 188 VAL A CA 1
ATOM 1499 C C . VAL A 1 188 ? -11.928 -3.241 1.671 1.00 98.31 188 VAL A C 1
ATOM 1501 O O . VAL A 1 188 ? -11.641 -4.263 1.050 1.00 98.31 188 VAL A O 1
ATOM 1504 N N . TYR A 1 189 ? -12.939 -3.212 2.540 1.00 98.25 189 TYR A N 1
ATOM 1505 C CA . TYR A 1 189 ? -13.779 -4.380 2.797 1.00 98.25 189 TYR A CA 1
ATOM 1506 C C . TYR A 1 189 ? -14.514 -4.845 1.540 1.00 98.25 189 TYR A C 1
ATOM 1508 O O . TYR A 1 189 ? -14.572 -6.050 1.295 1.00 98.25 189 TYR A O 1
ATOM 1516 N N . PHE A 1 190 ? -15.058 -3.919 0.744 1.00 96.88 190 PHE A N 1
ATOM 1517 C CA . PHE A 1 190 ? -15.720 -4.266 -0.513 1.00 96.88 190 PHE A CA 1
ATOM 1518 C C . PHE A 1 190 ? -14.761 -4.956 -1.482 1.00 96.88 190 PHE A C 1
ATOM 1520 O O . PHE A 1 190 ? -15.068 -6.042 -1.970 1.00 96.88 190 PHE A O 1
ATOM 1527 N N . ASP A 1 191 ? -13.557 -4.419 -1.655 1.00 96.31 191 ASP A N 1
ATOM 1528 C CA . ASP A 1 191 ? -12.544 -5.033 -2.513 1.00 96.31 191 ASP A CA 1
ATOM 1529 C C . ASP A 1 191 ? -12.113 -6.431 -2.036 1.00 96.31 191 ASP A C 1
ATOM 1531 O O . ASP A 1 191 ? -11.917 -7.350 -2.842 1.00 96.31 191 ASP A O 1
ATOM 1535 N N . VAL A 1 192 ? -11.982 -6.619 -0.722 1.00 96.00 192 VAL A N 1
ATOM 1536 C CA . VAL A 1 192 ? -11.689 -7.930 -0.125 1.00 96.00 192 VAL A CA 1
ATOM 1537 C C . VAL A 1 192 ? -12.851 -8.900 -0.352 1.00 96.00 192 VAL A C 1
ATOM 1539 O O . VAL A 1 192 ? -12.626 -10.066 -0.682 1.00 96.00 192 VAL A O 1
ATOM 1542 N N . MET A 1 193 ? -14.093 -8.428 -0.218 1.00 93.94 193 MET A N 1
ATOM 1543 C CA . MET A 1 193 ? -15.299 -9.219 -0.469 1.00 93.94 193 MET A CA 1
ATOM 1544 C C . MET A 1 193 ? -15.408 -9.687 -1.915 1.00 93.94 193 MET A C 1
ATOM 1546 O O . MET A 1 193 ? -15.776 -10.839 -2.135 1.00 93.94 193 MET A O 1
ATOM 1550 N N . GLU A 1 194 ? -15.067 -8.842 -2.885 1.00 93.75 194 GLU A N 1
ATOM 1551 C CA . GLU A 1 194 ? -15.060 -9.210 -4.305 1.00 93.75 194 GLU A CA 1
ATOM 1552 C C . GLU A 1 194 ? -14.011 -10.279 -4.629 1.00 93.75 194 GLU A C 1
ATOM 1554 O O . GLU A 1 194 ? -14.206 -11.106 -5.517 1.00 93.75 194 GLU A O 1
ATOM 1559 N N . ARG A 1 195 ? -12.902 -10.297 -3.882 1.00 90.12 195 ARG A N 1
ATOM 1560 C CA . ARG A 1 195 ? -11.760 -11.198 -4.113 1.00 90.12 195 ARG A CA 1
ATOM 1561 C C . ARG A 1 195 ? -11.767 -12.434 -3.214 1.00 90.12 195 ARG A C 1
ATOM 1563 O O . ARG A 1 195 ? -10.824 -13.234 -3.258 1.00 90.12 195 ARG A O 1
ATOM 1570 N N . LYS A 1 196 ? -12.798 -12.605 -2.382 1.00 91.62 196 LYS A N 1
ATOM 1571 C CA . LYS A 1 196 ? -12.875 -13.716 -1.432 1.00 91.62 196 LYS A CA 1
ATOM 1572 C C . LYS A 1 196 ? -12.905 -15.057 -2.163 1.00 91.62 196 LYS A C 1
ATOM 1574 O O . LYS A 1 196 ? -13.565 -15.224 -3.184 1.00 91.62 196 LYS A O 1
ATOM 1579 N N . LYS A 1 197 ? -12.205 -16.039 -1.600 1.00 89.75 197 LYS A N 1
ATOM 1580 C CA . LYS A 1 197 ? -12.147 -17.402 -2.159 1.00 89.75 197 LYS A CA 1
ATOM 1581 C C . LYS A 1 197 ? -13.197 -18.343 -1.583 1.00 89.75 197 LYS A C 1
ATOM 1583 O O . LYS A 1 197 ? -13.406 -19.423 -2.114 1.00 89.75 197 LYS A O 1
ATOM 1588 N N . GLU A 1 198 ? -13.811 -17.943 -0.481 1.00 91.31 198 GLU A N 1
ATOM 1589 C CA . GLU A 1 198 ? -14.712 -18.769 0.311 1.00 91.31 198 GLU A CA 1
ATOM 1590 C C . GLU A 1 198 ? -16.046 -18.058 0.501 1.00 91.31 198 GLU A C 1
ATOM 1592 O O . GLU A 1 198 ? -16.188 -16.857 0.251 1.00 91.31 198 GLU A O 1
ATOM 1597 N N . ARG A 1 199 ? -17.041 -18.795 1.001 1.00 91.56 199 ARG A N 1
ATOM 1598 C CA . ARG A 1 199 ? -18.370 -18.238 1.284 1.00 91.56 199 ARG A CA 1
ATOM 1599 C C . ARG A 1 199 ? -18.302 -17.023 2.218 1.00 91.56 199 ARG A C 1
ATOM 1601 O O . ARG A 1 199 ? -18.993 -16.029 1.975 1.00 91.56 199 ARG A O 1
ATOM 1608 N N . TYR A 1 200 ? -17.450 -17.095 3.237 1.00 94.25 200 TYR A N 1
ATOM 1609 C CA . TYR A 1 200 ? -17.242 -16.061 4.251 1.00 94.25 200 TYR A CA 1
ATOM 1610 C C . TYR A 1 200 ? -15.784 -15.591 4.258 1.00 94.25 200 TYR A C 1
ATOM 1612 O O . TYR A 1 200 ? -14.884 -16.359 3.917 1.00 94.25 200 TYR A O 1
ATOM 1620 N N . LEU A 1 201 ? -15.553 -14.337 4.659 1.00 95.69 201 LEU A N 1
ATOM 1621 C CA . LEU A 1 201 ? -14.202 -13.799 4.827 1.00 95.69 201 LEU A CA 1
ATOM 1622 C C . LEU A 1 201 ? -13.498 -14.460 6.009 1.00 95.69 201 LEU A C 1
ATOM 1624 O O . LEU A 1 201 ? -14.062 -14.545 7.094 1.00 95.69 201 LEU A O 1
ATOM 1628 N N . ARG A 1 202 ? -12.256 -14.890 5.824 1.00 95.38 202 ARG A N 1
ATOM 1629 C CA . ARG A 1 202 ? -11.461 -15.599 6.836 1.00 95.38 202 ARG A CA 1
ATOM 1630 C C . ARG A 1 202 ? -10.446 -14.673 7.495 1.00 95.38 202 ARG A C 1
ATOM 1632 O O . ARG A 1 202 ? -10.231 -13.549 7.045 1.00 95.38 202 ARG A O 1
ATOM 1639 N N . THR A 1 203 ? -9.722 -15.187 8.489 1.00 95.25 203 THR A N 1
ATOM 1640 C CA . THR A 1 203 ? -8.610 -14.460 9.120 1.00 95.25 203 THR A CA 1
ATOM 1641 C C . THR A 1 203 ? -7.591 -13.967 8.089 1.00 95.25 203 THR A C 1
ATOM 1643 O O . THR A 1 203 ? -7.181 -12.816 8.146 1.00 95.25 203 THR A O 1
ATOM 1646 N N . CYS A 1 204 ? -7.231 -14.774 7.079 1.00 93.38 204 CYS A N 1
ATOM 1647 C CA . CYS A 1 204 ? -6.288 -14.334 6.042 1.00 93.38 204 CYS A CA 1
ATOM 1648 C C . CYS A 1 204 ? -6.785 -13.136 5.221 1.00 93.38 204 CYS A C 1
ATOM 1650 O O . CYS A 1 204 ? -5.963 -12.402 4.684 1.00 93.38 204 CYS A O 1
ATOM 1652 N N . ASP A 1 205 ? -8.102 -12.960 5.112 1.00 96.06 205 ASP A N 1
ATOM 1653 C CA . ASP A 1 205 ? -8.722 -11.844 4.399 1.00 96.06 205 ASP A CA 1
ATOM 1654 C C . ASP A 1 205 ? -8.796 -10.605 5.316 1.00 96.06 205 ASP A C 1
ATOM 1656 O O . ASP A 1 205 ? -8.708 -9.475 4.842 1.00 96.06 205 ASP A O 1
ATOM 1660 N N . LEU A 1 206 ? -8.866 -10.805 6.641 1.00 96.94 206 LEU A N 1
ATOM 1661 C CA . LEU A 1 206 ? -8.722 -9.736 7.636 1.00 96.94 206 LEU A CA 1
ATOM 1662 C C . LEU A 1 206 ? -7.290 -9.186 7.669 1.00 96.94 206 LEU A C 1
ATOM 1664 O O . LEU A 1 206 ? -7.115 -7.972 7.735 1.00 96.94 206 LEU A O 1
ATOM 1668 N N . PHE A 1 207 ? -6.276 -10.056 7.567 1.00 95.88 207 PHE A N 1
ATOM 1669 C CA . PHE A 1 207 ? -4.881 -9.633 7.395 1.00 95.88 207 PHE A CA 1
ATOM 1670 C C . PHE A 1 207 ? -4.729 -8.719 6.174 1.00 95.88 207 PHE A C 1
ATOM 1672 O O . PHE A 1 207 ? -4.155 -7.639 6.297 1.00 95.88 207 PHE A O 1
ATOM 1679 N N . ASP A 1 208 ? -5.285 -9.123 5.026 1.00 95.19 208 ASP A N 1
ATOM 1680 C CA . ASP A 1 208 ? -5.241 -8.319 3.802 1.00 95.19 208 ASP A CA 1
ATOM 1681 C C . ASP A 1 208 ? -5.980 -6.977 4.009 1.00 95.19 208 ASP A C 1
ATOM 1683 O O . ASP A 1 208 ? -5.446 -5.917 3.688 1.00 95.19 208 ASP A O 1
ATOM 1687 N N . ALA A 1 209 ? -7.168 -6.982 4.624 1.00 97.88 209 ALA A N 1
ATOM 1688 C CA . ALA A 1 209 ? -7.920 -5.755 4.898 1.00 97.88 209 ALA A CA 1
ATOM 1689 C C . ALA A 1 209 ? -7.149 -4.768 5.799 1.00 97.88 209 ALA A C 1
ATOM 1691 O O . ALA A 1 209 ? -7.070 -3.576 5.504 1.00 97.88 209 ALA A O 1
ATOM 1692 N N . VAL A 1 210 ? -6.539 -5.251 6.883 1.00 98.12 210 VAL A N 1
ATOM 1693 C CA . VAL A 1 210 ? -5.768 -4.407 7.809 1.00 98.12 210 VAL A CA 1
ATOM 1694 C C . VAL A 1 210 ? -4.469 -3.899 7.177 1.00 98.12 210 VAL A C 1
ATOM 1696 O O . VAL A 1 210 ? -4.084 -2.750 7.415 1.00 98.12 210 VAL A O 1
ATOM 1699 N N . GLU A 1 211 ? -3.805 -4.707 6.346 1.00 96.88 211 GLU A N 1
ATOM 1700 C CA . GLU A 1 211 ? -2.662 -4.275 5.531 1.00 96.88 211 GLU A CA 1
ATOM 1701 C C . GLU A 1 211 ? -3.064 -3.124 4.597 1.00 96.88 211 GLU A C 1
ATOM 1703 O O . GLU A 1 211 ? -2.428 -2.067 4.600 1.00 96.88 211 GLU A O 1
ATOM 1708 N N . HIS A 1 212 ? -4.158 -3.288 3.850 1.00 97.81 212 HIS A N 1
ATOM 1709 C CA . HIS A 1 212 ? -4.606 -2.290 2.882 1.00 97.81 212 HIS A CA 1
ATOM 1710 C C . HIS A 1 212 ? -5.133 -1.005 3.530 1.00 97.81 212 HIS A C 1
ATOM 1712 O O . HIS A 1 212 ? -4.865 0.074 3.002 1.00 97.81 212 HIS A O 1
ATOM 1718 N N . CYS A 1 213 ? -5.792 -1.056 4.691 1.00 98.44 213 CYS A N 1
ATOM 1719 C CA . CYS A 1 213 ? -6.158 0.166 5.418 1.00 98.44 213 CYS A CA 1
ATOM 1720 C C . CYS A 1 213 ? -4.919 0.987 5.823 1.00 98.44 213 CYS A C 1
ATOM 1722 O O . CYS A 1 213 ? -4.891 2.200 5.618 1.00 98.44 213 CYS A O 1
ATOM 1724 N N . GLN A 1 214 ? -3.872 0.337 6.347 1.00 97.38 214 GLN A N 1
ATOM 1725 C CA . GLN A 1 214 ? -2.614 1.013 6.700 1.00 97.38 214 GLN A CA 1
ATOM 1726 C C . GLN A 1 214 ? -1.878 1.544 5.463 1.00 97.38 214 GLN A C 1
ATOM 1728 O O . GLN A 1 214 ? -1.309 2.640 5.494 1.00 97.38 214 GLN A O 1
ATOM 1733 N N . LEU A 1 215 ? -1.891 0.782 4.367 1.00 96.69 215 LEU A N 1
ATOM 1734 C CA . LEU A 1 215 ? -1.274 1.195 3.115 1.00 96.69 215 LEU A CA 1
ATOM 1735 C C . LEU A 1 215 ? -1.965 2.433 2.532 1.00 96.69 215 LEU A C 1
ATOM 1737 O O . LEU A 1 215 ? -1.265 3.382 2.196 1.00 96.69 215 LEU A O 1
ATOM 1741 N N . ASN A 1 216 ? -3.301 2.482 2.494 1.00 97.69 216 ASN A N 1
ATOM 1742 C CA . ASN A 1 216 ? -4.034 3.675 2.050 1.00 97.69 216 ASN A CA 1
ATOM 1743 C C . ASN A 1 216 ? -3.671 4.910 2.879 1.00 97.69 216 ASN A C 1
ATOM 1745 O O . ASN A 1 216 ? -3.249 5.913 2.310 1.00 97.69 216 ASN A O 1
ATOM 1749 N N . CYS A 1 217 ? -3.704 4.815 4.214 1.00 96.00 217 CYS A N 1
ATOM 1750 C CA . CYS A 1 217 ? -3.242 5.901 5.085 1.00 96.00 217 CYS A CA 1
ATOM 1751 C C . CYS A 1 217 ? -1.833 6.385 4.725 1.00 96.00 217 CYS A C 1
ATOM 1753 O O . CYS A 1 217 ? -1.558 7.585 4.696 1.00 96.00 217 CYS A O 1
ATOM 1755 N N . THR A 1 218 ? -0.925 5.445 4.459 1.00 94.44 218 THR A N 1
ATOM 1756 C CA . THR A 1 218 ? 0.465 5.769 4.141 1.00 94.44 218 THR A CA 1
ATOM 1757 C C . THR A 1 218 ? 0.587 6.475 2.796 1.00 94.44 218 THR A C 1
ATOM 1759 O O . THR A 1 218 ? 1.319 7.455 2.697 1.00 94.44 218 THR A O 1
ATOM 1762 N N . LEU A 1 219 ? -0.120 6.001 1.769 1.00 95.62 219 LEU A N 1
ATOM 1763 C CA . LEU A 1 219 ? -0.090 6.596 0.434 1.00 95.62 219 LEU A CA 1
ATOM 1764 C C . LEU A 1 219 ? -0.739 7.988 0.419 1.00 95.62 219 LEU A C 1
ATOM 1766 O O . LEU A 1 219 ? -0.168 8.897 -0.178 1.00 95.62 219 LEU A O 1
ATOM 1770 N N . GLU A 1 220 ? -1.849 8.188 1.133 1.00 94.50 220 GLU A N 1
ATOM 1771 C CA . GLU A 1 220 ? -2.494 9.506 1.241 1.00 94.50 220 GLU A CA 1
ATOM 1772 C C . GLU A 1 220 ? -1.619 10.526 1.974 1.00 94.50 220 GLU A C 1
ATOM 1774 O O . GLU A 1 220 ? -1.499 11.678 1.556 1.00 94.50 220 GLU A O 1
ATOM 1779 N N . ARG A 1 221 ? -0.938 10.109 3.048 1.00 92.50 221 ARG A N 1
ATOM 1780 C CA . ARG A 1 221 ? -0.019 10.994 3.781 1.00 92.50 221 ARG A CA 1
ATOM 1781 C C . ARG A 1 221 ? 1.304 11.221 3.056 1.00 92.50 221 ARG A C 1
ATOM 1783 O O . ARG A 1 221 ? 1.969 12.220 3.323 1.00 92.50 221 ARG A O 1
ATOM 1790 N N . LEU A 1 222 ? 1.707 10.310 2.167 1.00 92.75 222 LEU A N 1
ATOM 1791 C CA . LEU A 1 222 ? 2.979 10.354 1.445 1.00 92.75 222 LEU A CA 1
ATOM 1792 C C . LEU A 1 222 ? 2.755 10.310 -0.075 1.00 92.75 222 LEU A C 1
ATOM 1794 O O . LEU A 1 222 ? 2.996 9.272 -0.705 1.00 92.75 222 LEU A O 1
ATOM 1798 N N . PRO A 1 223 ? 2.410 11.452 -0.702 1.00 91.94 223 PRO A N 1
ATOM 1799 C CA . PRO A 1 223 ? 2.125 11.524 -2.135 1.00 91.94 223 PRO A CA 1
ATOM 1800 C C . PRO A 1 223 ? 3.249 10.993 -3.032 1.00 91.94 223 PRO A C 1
ATOM 1802 O O . PRO A 1 223 ? 2.982 10.450 -4.099 1.00 91.94 223 PRO A O 1
ATOM 1805 N N . ILE A 1 224 ? 4.513 11.086 -2.598 1.00 93.19 224 ILE A N 1
ATOM 1806 C CA . ILE A 1 224 ? 5.654 10.510 -3.329 1.00 93.19 224 ILE A CA 1
ATOM 1807 C C . ILE A 1 224 ? 5.538 8.986 -3.483 1.00 93.19 224 ILE A C 1
ATOM 1809 O O . ILE A 1 224 ? 5.872 8.448 -4.536 1.00 93.19 224 ILE A O 1
ATOM 1813 N N . LEU A 1 225 ? 5.033 8.286 -2.463 1.00 95.19 225 LEU A N 1
ATOM 1814 C CA . LEU A 1 225 ? 4.819 6.842 -2.524 1.00 95.19 225 LEU A CA 1
ATOM 1815 C C . LEU A 1 225 ? 3.573 6.510 -3.344 1.00 95.19 225 LEU A C 1
ATOM 1817 O O . LEU A 1 225 ? 3.613 5.572 -4.136 1.00 95.19 225 LEU A O 1
ATOM 1821 N N . LYS A 1 226 ? 2.498 7.302 -3.221 1.00 95.38 226 LYS A N 1
ATOM 1822 C CA . LYS A 1 226 ? 1.295 7.156 -4.060 1.00 95.38 226 LYS A CA 1
ATOM 1823 C C . LYS A 1 226 ? 1.632 7.304 -5.546 1.00 95.38 226 LYS A C 1
ATOM 1825 O O . LYS A 1 226 ? 1.276 6.445 -6.351 1.00 95.38 226 LYS A O 1
ATOM 1830 N N . LYS A 1 227 ? 2.414 8.332 -5.893 1.00 95.00 227 LYS A N 1
ATOM 1831 C CA . LYS A 1 227 ? 2.911 8.567 -7.255 1.00 95.00 227 LYS A CA 1
ATOM 1832 C C . LYS A 1 227 ? 3.823 7.439 -7.735 1.00 95.00 227 LYS A C 1
ATOM 1834 O O . LYS A 1 227 ? 3.674 6.985 -8.865 1.00 95.00 227 LYS A O 1
ATOM 1839 N N . PHE A 1 228 ? 4.707 6.929 -6.876 1.00 95.44 228 PHE A N 1
ATOM 1840 C CA . PHE A 1 228 ? 5.512 5.749 -7.193 1.00 95.44 228 PHE A CA 1
ATOM 1841 C C . PHE A 1 228 ? 4.634 4.529 -7.520 1.00 95.44 228 PHE A C 1
ATOM 1843 O O . PHE A 1 228 ? 4.812 3.920 -8.573 1.00 95.44 228 PHE A O 1
ATOM 1850 N N . VAL A 1 229 ? 3.649 4.197 -6.676 1.00 96.69 229 VAL A N 1
ATOM 1851 C CA . VAL A 1 229 ? 2.719 3.078 -6.923 1.00 96.69 229 VAL A CA 1
ATOM 1852 C C . VAL A 1 229 ? 2.002 3.245 -8.265 1.00 96.69 229 VAL A C 1
ATOM 1854 O O . VAL A 1 229 ? 1.906 2.278 -9.021 1.00 96.69 229 VAL A O 1
ATOM 1857 N N . HIS A 1 230 ? 1.565 4.460 -8.601 1.00 95.44 230 HIS A N 1
ATOM 1858 C CA . HIS A 1 230 ? 0.960 4.754 -9.900 1.00 95.44 230 HIS A CA 1
ATOM 1859 C C . HIS A 1 230 ? 1.923 4.545 -11.074 1.00 95.44 230 HIS A C 1
ATOM 1861 O O . HIS A 1 230 ? 1.608 3.804 -12.009 1.00 95.44 230 HIS A O 1
ATOM 1867 N N . ASN A 1 231 ? 3.112 5.144 -11.015 1.00 94.19 231 ASN A N 1
ATOM 1868 C CA . ASN A 1 231 ? 4.121 5.051 -12.072 1.00 94.19 231 ASN A CA 1
ATOM 1869 C C . ASN A 1 231 ? 4.529 3.599 -12.346 1.00 94.19 231 ASN A C 1
ATOM 1871 O O . ASN A 1 231 ? 4.676 3.180 -13.492 1.00 94.19 231 ASN A O 1
ATOM 1875 N N . GLN A 1 232 ? 4.631 2.796 -11.286 1.00 93.88 232 GLN A N 1
ATOM 1876 C CA . GLN A 1 232 ? 4.948 1.374 -11.380 1.00 93.88 232 GLN A CA 1
ATOM 1877 C C . GLN A 1 232 ? 3.719 0.487 -11.669 1.00 93.88 232 GLN A C 1
ATOM 1879 O O . GLN A 1 232 ? 3.790 -0.735 -11.531 1.00 93.88 232 GLN A O 1
ATOM 1884 N N . LYS A 1 233 ? 2.589 1.092 -12.065 1.00 93.00 233 LYS A N 1
ATOM 1885 C CA . LYS A 1 233 ? 1.327 0.437 -12.458 1.00 93.00 233 LYS A CA 1
ATOM 1886 C C . LYS A 1 233 ? 0.733 -0.473 -11.374 1.00 93.00 233 LYS A C 1
ATOM 1888 O O . LYS A 1 233 ? 0.113 -1.494 -11.665 1.00 93.00 233 LYS A O 1
ATOM 1893 N N . GLY A 1 234 ? 0.901 -0.091 -10.109 1.00 94.38 234 GLY A N 1
ATOM 1894 C CA . GLY A 1 234 ? 0.498 -0.861 -8.933 1.00 94.38 234 GLY A CA 1
ATOM 1895 C C . GLY A 1 234 ? -0.859 -0.515 -8.321 1.00 94.38 234 GLY A C 1
ATOM 1896 O O . GLY A 1 234 ? -1.292 -1.253 -7.443 1.00 94.38 234 GLY A O 1
ATOM 1897 N N . CYS A 1 235 ? -1.536 0.561 -8.743 1.00 96.00 235 CYS A N 1
ATOM 1898 C CA . CYS A 1 235 ? -2.732 1.077 -8.051 1.00 96.00 235 CYS A CA 1
ATOM 1899 C C . CYS A 1 235 ? -3.847 0.042 -7.871 1.00 96.00 235 CYS A C 1
ATOM 1901 O O . CYS A 1 235 ? -4.361 -0.106 -6.773 1.00 96.00 235 CYS A O 1
ATOM 1903 N N . HIS A 1 236 ? -4.145 -0.739 -8.914 1.00 92.38 236 HIS A N 1
ATOM 1904 C CA . HIS A 1 236 ? -5.173 -1.792 -8.895 1.00 92.38 236 HIS A CA 1
ATOM 1905 C C . HIS A 1 236 ? -4.942 -2.889 -7.836 1.00 92.38 236 HIS A C 1
ATOM 1907 O O . HIS A 1 236 ? -5.817 -3.719 -7.590 1.00 92.38 236 HIS A O 1
ATOM 1913 N N . ARG A 1 237 ? -3.743 -2.937 -7.244 1.00 93.44 237 ARG A N 1
ATOM 1914 C CA . ARG A 1 237 ? -3.363 -3.894 -6.200 1.00 93.44 237 ARG A CA 1
ATOM 1915 C C . ARG A 1 237 ? -3.553 -3.340 -4.797 1.00 93.44 237 ARG A C 1
ATOM 1917 O O . ARG A 1 237 ? -3.340 -4.085 -3.851 1.00 93.44 237 ARG A O 1
ATOM 1924 N N . VAL A 1 238 ? -3.901 -2.066 -4.648 1.00 96.25 238 VAL A N 1
ATOM 1925 C CA . VAL A 1 238 ? -4.187 -1.452 -3.354 1.00 96.25 238 VAL A CA 1
ATOM 1926 C C . VAL A 1 238 ? -5.698 -1.388 -3.194 1.00 96.25 238 VAL A C 1
ATOM 1928 O O . VAL A 1 238 ? -6.358 -0.611 -3.873 1.00 96.25 238 VAL A O 1
ATOM 1931 N N . TYR A 1 239 ? -6.245 -2.226 -2.316 1.00 96.31 239 TYR A N 1
ATOM 1932 C CA . TYR A 1 239 ? -7.689 -2.272 -2.093 1.00 96.31 239 TYR A CA 1
ATOM 1933 C C . TYR A 1 239 ? -8.191 -0.947 -1.527 1.00 96.31 239 TYR A C 1
ATOM 1935 O O . TYR A 1 239 ? -7.559 -0.389 -0.633 1.00 96.31 239 TYR A O 1
ATOM 1943 N N . GLY A 1 240 ? -9.308 -0.449 -2.043 1.00 93.94 240 GLY A N 1
ATOM 1944 C CA . GLY A 1 240 ? -9.927 0.814 -1.667 1.00 93.94 240 GLY A CA 1
ATOM 1945 C C . GLY A 1 240 ? -9.131 2.060 -2.056 1.00 93.94 240 GLY A C 1
ATOM 1946 O O . GLY A 1 240 ? -9.433 3.129 -1.533 1.00 93.94 240 GLY A O 1
ATOM 1947 N N . LEU A 1 241 ? -8.110 1.944 -2.917 1.00 95.00 241 LEU A N 1
ATOM 1948 C CA . LEU A 1 241 ? -7.312 3.095 -3.335 1.00 95.00 241 LEU A CA 1
ATOM 1949 C C . LEU A 1 241 ? -8.033 3.908 -4.406 1.00 95.00 241 LEU A C 1
ATOM 1951 O O . LEU A 1 241 ? -8.166 3.476 -5.550 1.00 95.00 241 LEU A O 1
ATOM 1955 N N . GLU A 1 242 ? -8.358 5.145 -4.061 1.00 90.88 242 GLU A N 1
ATOM 1956 C CA . GLU A 1 242 ? -8.739 6.173 -5.024 1.00 90.88 242 GLU A CA 1
ATOM 1957 C C . GLU A 1 242 ? -7.465 6.850 -5.546 1.00 90.88 242 GLU A C 1
ATOM 1959 O O . GLU A 1 242 ? -6.795 7.612 -4.840 1.00 90.88 242 GLU A O 1
ATOM 1964 N N . CYS A 1 243 ? -7.072 6.531 -6.781 1.00 91.62 243 CYS A N 1
ATOM 1965 C CA . CYS A 1 243 ? -5.874 7.095 -7.396 1.00 91.62 243 CYS A CA 1
ATOM 1966 C C . CYS A 1 243 ? -6.243 8.183 -8.404 1.00 91.62 243 CYS A C 1
ATOM 1968 O O . CYS A 1 243 ? -6.666 7.882 -9.519 1.00 91.62 243 CYS A O 1
ATOM 1970 N N . GLU A 1 244 ? -5.962 9.441 -8.057 1.00 89.31 244 GLU A N 1
ATOM 1971 C CA . GLU A 1 244 ? -6.263 10.600 -8.903 1.00 89.31 244 GLU A CA 1
ATOM 1972 C C . GLU A 1 244 ? -5.537 10.579 -10.258 1.00 89.31 244 GLU A C 1
ATOM 1974 O O . GLU A 1 244 ? -5.958 11.245 -11.195 1.00 89.31 244 GLU A O 1
ATOM 1979 N N . TYR A 1 245 ? -4.463 9.793 -10.372 1.00 87.31 245 TYR A N 1
ATOM 1980 C CA . TYR A 1 245 ? -3.693 9.626 -11.604 1.00 87.31 245 TYR A CA 1
ATOM 1981 C C . TYR A 1 245 ? -4.237 8.504 -12.507 1.00 87.31 245 TYR A C 1
ATOM 1983 O O . TYR A 1 245 ? -3.872 8.432 -13.679 1.00 87.31 245 TYR A O 1
ATOM 1991 N N . CYS A 1 246 ? -5.051 7.582 -11.975 1.00 86.38 246 CYS A N 1
ATOM 1992 C CA . CYS A 1 246 ? -5.614 6.463 -12.740 1.00 86.38 246 CYS A CA 1
ATOM 1993 C C . CYS A 1 246 ? -6.861 6.864 -13.528 1.00 86.38 246 CYS A C 1
ATOM 1995 O O . CYS A 1 246 ? -6.992 6.457 -14.680 1.00 86.38 246 CYS A O 1
ATOM 1997 N N . ASP A 1 247 ? -7.721 7.692 -12.935 1.00 66.06 247 ASP A N 1
ATOM 1998 C CA . ASP A 1 247 ? -9.002 8.102 -13.531 1.00 66.06 247 ASP A CA 1
ATOM 1999 C C . ASP A 1 247 ? -8.868 9.276 -14.516 1.00 66.06 247 ASP A C 1
ATOM 2001 O O . ASP A 1 247 ? -9.841 9.744 -15.105 1.00 66.06 247 ASP A O 1
ATOM 2005 N N . GLY A 1 248 ? -7.642 9.740 -14.738 1.00 48.91 248 GLY A N 1
ATOM 2006 C CA . GLY A 1 248 ? -7.317 10.752 -15.725 1.00 48.91 248 GLY A CA 1
ATOM 2007 C C . GLY A 1 248 ? -5.837 11.068 -15.654 1.00 48.91 248 GLY A C 1
ATOM 2008 O O . GLY A 1 248 ? -5.383 11.714 -14.711 1.00 48.91 248 GLY A O 1
ATOM 2009 N N . GLY A 1 249 ? -5.081 10.643 -16.667 1.00 45.25 249 GLY A N 1
ATOM 2010 C CA . GLY A 1 249 ? -3.798 11.279 -16.940 1.00 45.25 249 GLY A CA 1
ATOM 2011 C C . GLY A 1 249 ? -4.038 12.784 -17.028 1.00 45.25 249 GLY A C 1
ATOM 2012 O O . GLY A 1 249 ? -4.852 13.206 -17.839 1.00 45.25 249 GLY A O 1
ATOM 2013 N N . GLU A 1 250 ? -3.427 13.540 -16.114 1.00 45.44 250 GLU A N 1
ATOM 2014 C CA . GLU A 1 250 ? -3.359 15.006 -16.065 1.00 45.44 250 GLU A CA 1
ATOM 2015 C C . GLU A 1 250 ? -4.429 15.742 -16.902 1.00 45.44 250 GLU A C 1
ATOM 2017 O O . GLU A 1 250 ? -4.119 16.319 -17.940 1.00 45.44 250 GLU A O 1
ATOM 2022 N N . ASN A 1 251 ? -5.695 15.754 -16.460 1.00 47.41 251 ASN A N 1
ATOM 2023 C CA . ASN A 1 251 ? -6.675 16.699 -17.004 1.00 47.41 251 ASN A CA 1
ATOM 2024 C C . ASN A 1 251 ? -6.608 18.009 -16.179 1.00 47.41 251 ASN A C 1
ATOM 2026 O O . ASN A 1 251 ? -6.894 17.980 -14.975 1.00 47.41 251 ASN A O 1
ATOM 2030 N N . PRO A 1 252 ? -6.252 19.164 -16.781 1.00 50.34 252 PRO A N 1
ATOM 2031 C CA . PRO A 1 252 ? -6.241 20.476 -16.123 1.00 50.34 252 PRO A CA 1
ATOM 2032 C C . PRO A 1 252 ? -7.563 20.847 -15.429 1.00 50.34 252 PRO A C 1
ATOM 2034 O O . PRO A 1 252 ? -7.575 21.624 -14.471 1.00 50.34 252 PRO A O 1
ATOM 2037 N N . GLU A 1 253 ? -8.684 20.283 -15.879 1.00 53.94 253 GLU A N 1
ATOM 2038 C CA . GLU A 1 253 ? -10.003 20.498 -15.280 1.00 53.94 253 GLU A CA 1
ATOM 2039 C C . GLU A 1 253 ? -10.139 19.840 -13.903 1.00 53.94 253 GLU A C 1
ATOM 2041 O O . GLU A 1 253 ? -10.762 20.416 -13.012 1.00 53.94 253 GLU A O 1
ATOM 2046 N N . THR A 1 254 ? -9.490 18.696 -13.670 1.00 52.22 254 THR A N 1
ATOM 2047 C CA . THR A 1 254 ? -9.528 17.993 -12.378 1.00 52.22 254 THR A CA 1
ATOM 2048 C C . THR A 1 254 ? -8.727 18.745 -11.315 1.00 52.22 254 THR A C 1
ATOM 2050 O O . THR A 1 254 ? -9.155 18.835 -10.165 1.00 52.22 254 THR A O 1
ATOM 2053 N N . GLN A 1 255 ? -7.606 19.373 -11.695 1.00 54.53 255 GLN A N 1
ATOM 2054 C CA . GLN A 1 255 ? -6.874 20.277 -10.800 1.00 54.53 255 GLN A CA 1
ATOM 2055 C C . GLN A 1 255 ? -7.691 21.529 -10.475 1.00 54.53 255 GLN A C 1
ATOM 2057 O O . GLN A 1 255 ? -7.787 21.897 -9.305 1.00 54.53 255 GLN A O 1
ATOM 2062 N N . LYS A 1 256 ? -8.346 22.142 -11.473 1.00 66.19 256 LYS A N 1
ATOM 2063 C CA . LYS A 1 256 ? -9.281 23.253 -11.230 1.00 66.19 256 LYS A CA 1
ATOM 2064 C C . LYS A 1 256 ? -10.420 22.834 -10.303 1.00 66.19 256 LYS A C 1
ATOM 2066 O O . LYS A 1 256 ? -10.738 23.571 -9.378 1.00 66.19 256 LYS A O 1
ATOM 2071 N N . LEU A 1 257 ? -10.984 21.640 -10.479 1.00 65.50 257 LEU A N 1
ATOM 2072 C CA . LEU A 1 257 ? -12.048 21.118 -9.623 1.00 65.50 257 LEU A CA 1
ATOM 2073 C C . LEU A 1 257 ? -11.570 20.878 -8.183 1.00 65.50 257 LEU A C 1
ATOM 2075 O O . LEU A 1 257 ? -12.304 21.160 -7.240 1.00 65.50 257 LEU A O 1
ATOM 2079 N N . LEU A 1 258 ? -10.341 20.390 -7.991 1.00 67.25 258 LEU A N 1
ATOM 2080 C CA . LEU A 1 258 ? -9.742 20.203 -6.663 1.00 67.25 258 LEU A CA 1
ATOM 2081 C C . LEU A 1 258 ? -9.469 21.539 -5.957 1.00 67.25 258 LEU A C 1
ATOM 2083 O O . LEU A 1 258 ? -9.707 21.645 -4.753 1.00 67.25 258 LEU A O 1
ATOM 2087 N N . VAL A 1 259 ? -9.001 22.553 -6.691 1.00 80.56 259 VAL A N 1
ATOM 2088 C CA . VAL A 1 259 ? -8.810 23.914 -6.165 1.00 80.56 259 VAL A CA 1
ATOM 2089 C C . VAL A 1 259 ? -10.160 24.532 -5.795 1.00 80.56 259 VAL A C 1
ATOM 2091 O O . VAL A 1 259 ? -10.334 24.948 -4.652 1.00 80.56 259 VAL A O 1
ATOM 2094 N N . LEU A 1 260 ? -11.155 24.458 -6.684 1.00 80.31 260 LEU A N 1
ATOM 2095 C CA . LEU A 1 260 ? -12.511 24.959 -6.434 1.00 80.31 260 LEU A CA 1
ATOM 2096 C C . LEU A 1 260 ? -13.184 24.264 -5.244 1.00 80.31 260 LEU A C 1
ATOM 2098 O O . LEU A 1 260 ? -13.856 24.912 -4.448 1.00 80.31 260 LEU A O 1
ATOM 2102 N N . LYS A 1 261 ? -12.985 22.950 -5.071 1.00 82.00 261 LYS A N 1
ATOM 2103 C CA . LYS A 1 261 ? -13.503 22.212 -3.907 1.00 82.00 261 LYS A CA 1
ATOM 2104 C C . LYS A 1 261 ? -12.868 22.678 -2.595 1.00 82.00 261 LYS A C 1
ATOM 2106 O O . LYS A 1 261 ? -13.571 22.781 -1.592 1.00 82.00 261 LYS A O 1
ATOM 2111 N N . LYS A 1 262 ? -11.562 22.969 -2.589 1.00 86.31 262 LYS A N 1
ATOM 2112 C CA . LYS A 1 262 ? -10.874 23.522 -1.410 1.00 86.31 262 LYS A CA 1
ATOM 2113 C C . LYS A 1 262 ? -11.359 24.936 -1.094 1.00 86.31 262 LYS A C 1
ATOM 2115 O O . LYS A 1 262 ? -11.659 25.219 0.061 1.00 86.31 262 LYS A O 1
ATOM 2120 N N . GLU A 1 263 ? -11.501 25.787 -2.106 1.00 91.50 263 GLU A N 1
ATOM 2121 C CA . GLU A 1 263 ? -12.029 27.149 -1.950 1.00 91.50 263 GLU A CA 1
ATOM 2122 C C . GLU A 1 263 ? -13.477 27.147 -1.439 1.00 91.50 263 GLU A C 1
ATOM 2124 O O . GLU A 1 263 ? -13.803 27.895 -0.519 1.00 91.50 263 GLU A O 1
ATOM 2129 N N . LEU A 1 264 ? -14.329 26.251 -1.951 1.00 90.31 264 LEU A N 1
ATOM 2130 C CA . LEU A 1 264 ? -15.697 26.065 -1.459 1.00 90.31 264 LEU A CA 1
ATOM 2131 C C . LEU A 1 264 ? -15.737 25.641 0.012 1.00 90.31 264 LEU A C 1
ATOM 2133 O O . LEU A 1 264 ? -16.554 26.161 0.770 1.00 90.31 264 LEU A O 1
ATOM 2137 N N . ALA A 1 265 ? -14.855 24.733 0.433 1.00 89.12 265 ALA A N 1
ATOM 2138 C CA . ALA A 1 265 ? -14.788 24.296 1.826 1.00 89.12 265 ALA A CA 1
ATOM 2139 C C . ALA A 1 265 ? -14.352 25.432 2.771 1.00 89.12 265 ALA A C 1
ATOM 2141 O O . ALA A 1 265 ? -14.889 25.564 3.872 1.00 89.12 265 ALA A O 1
ATOM 2142 N N . GLU A 1 266 ? -13.410 26.278 2.349 1.00 92.19 266 GLU A N 1
ATOM 2143 C CA . GLU A 1 266 ? -12.993 27.453 3.124 1.00 92.19 266 GLU A CA 1
ATOM 2144 C C . GLU A 1 266 ? -14.083 28.536 3.163 1.00 92.19 266 GLU A C 1
ATOM 2146 O O . GLU A 1 266 ? -14.352 29.100 4.227 1.00 92.19 266 GLU A O 1
ATOM 2151 N N . LEU A 1 267 ? -14.795 28.764 2.054 1.00 90.94 267 LEU A N 1
ATOM 2152 C CA . LEU A 1 267 ? -15.949 29.670 2.013 1.00 90.94 267 LEU A CA 1
ATOM 2153 C C . LEU A 1 267 ? -17.091 29.198 2.918 1.00 90.94 267 LEU A C 1
ATOM 2155 O O . LEU A 1 267 ? -17.691 30.016 3.613 1.00 90.94 267 LEU A O 1
ATOM 2159 N N . GLN A 1 268 ? -17.369 27.894 2.966 1.00 88.56 268 GLN A N 1
ATOM 2160 C CA . GLN A 1 268 ? -18.373 27.328 3.872 1.00 88.56 268 GLN A CA 1
ATOM 2161 C C . GLN A 1 268 ? -17.998 27.549 5.339 1.00 88.56 268 GLN A C 1
ATOM 2163 O O . GLN A 1 268 ? -18.829 28.007 6.122 1.00 88.56 268 GLN A O 1
ATOM 2168 N N . LYS A 1 269 ? -16.733 27.322 5.714 1.00 92.31 269 LYS A N 1
ATOM 2169 C CA . LYS A 1 269 ? -16.255 27.610 7.077 1.00 92.31 269 LYS A CA 1
ATOM 2170 C C . LYS A 1 269 ? -16.373 29.094 7.424 1.00 92.31 269 LYS A C 1
ATOM 2172 O O . LYS A 1 269 ? -16.771 29.430 8.541 1.00 92.31 269 LYS A O 1
ATOM 2177 N N . ALA A 1 270 ? -16.032 29.981 6.487 1.00 91.50 270 ALA A N 1
ATOM 2178 C CA . ALA A 1 270 ? -16.158 31.423 6.678 1.00 91.50 270 ALA A CA 1
ATOM 2179 C C . ALA A 1 270 ? -17.627 31.841 6.848 1.00 91.50 270 ALA A C 1
ATOM 2181 O O . ALA A 1 270 ? -17.951 32.585 7.773 1.00 91.50 270 ALA A O 1
ATOM 2182 N N . HIS A 1 271 ? -18.521 31.306 6.017 1.00 91.56 271 HIS A N 1
ATOM 2183 C CA . HIS A 1 271 ? -19.959 31.538 6.113 1.00 91.56 271 HIS A CA 1
ATOM 2184 C C . HIS A 1 271 ? -20.526 31.057 7.456 1.00 91.56 271 HIS A C 1
ATOM 2186 O O . HIS A 1 271 ? -21.225 31.806 8.136 1.00 91.56 271 HIS A O 1
ATOM 2192 N N . ASP A 1 272 ? -20.162 29.855 7.902 1.00 92.12 272 ASP A N 1
ATOM 2193 C CA . ASP A 1 272 ? -20.604 29.316 9.192 1.00 92.12 272 ASP A CA 1
ATOM 2194 C C . ASP A 1 272 ? -20.125 30.166 10.372 1.00 92.12 272 ASP A C 1
ATOM 2196 O O . ASP A 1 272 ? -20.850 30.341 11.357 1.00 92.12 272 ASP A O 1
ATOM 2200 N N . LYS A 1 273 ? -18.913 30.724 10.278 1.00 93.88 273 LYS A N 1
ATOM 2201 C CA . LYS A 1 273 ? -18.388 31.665 11.272 1.00 93.88 273 LYS A CA 1
ATOM 2202 C C . LYS A 1 273 ? -19.218 32.951 11.305 1.00 93.88 273 LYS A C 1
ATOM 2204 O O . LYS A 1 273 ? -19.657 33.348 12.383 1.00 93.88 273 LYS A O 1
ATOM 2209 N N . ILE A 1 274 ? -19.509 33.541 10.145 1.00 93.25 274 ILE A N 1
ATOM 2210 C CA . ILE A 1 274 ? -20.345 34.747 10.032 1.00 93.25 274 ILE A CA 1
ATOM 2211 C C . ILE A 1 274 ? -21.755 34.484 10.574 1.00 93.25 274 ILE A C 1
ATOM 2213 O O . ILE A 1 274 ? -22.275 35.282 11.352 1.00 93.25 274 ILE A O 1
ATOM 2217 N N . CYS A 1 275 ? -22.371 33.346 10.243 1.00 89.25 275 CYS A N 1
ATOM 2218 C CA . CYS A 1 275 ? -23.684 32.982 10.774 1.00 89.25 275 CYS A CA 1
ATOM 2219 C C . CYS A 1 275 ? -23.681 32.848 12.302 1.00 89.25 275 CYS A C 1
ATOM 2221 O O . CYS A 1 275 ? -24.653 33.237 12.952 1.00 89.25 275 CYS A O 1
ATOM 2223 N N . LYS A 1 276 ? -22.609 32.310 12.895 1.00 92.25 276 LYS A N 1
ATOM 2224 C CA . LYS A 1 276 ? -22.465 32.239 14.357 1.00 92.25 276 LYS A CA 1
ATOM 2225 C C . LYS A 1 276 ? -22.339 33.628 14.977 1.00 92.25 276 LYS A C 1
ATOM 2227 O O . LYS A 1 276 ? -23.036 33.903 15.950 1.00 92.25 276 LYS A O 1
ATOM 2232 N N . GLU A 1 277 ? -21.520 34.501 14.396 1.00 91.81 277 GLU A N 1
ATOM 2233 C CA . GLU A 1 277 ? -21.360 35.888 14.853 1.00 91.81 277 GLU A CA 1
ATOM 2234 C C . GLU A 1 277 ? -22.668 36.683 14.737 1.00 91.81 277 GLU A C 1
ATOM 2236 O O . GLU A 1 277 ? -23.047 37.388 15.669 1.00 91.81 277 GLU A O 1
ATOM 2241 N N . TYR A 1 278 ? -23.418 36.517 13.644 1.00 89.88 278 TYR A N 1
ATOM 2242 C CA . TYR A 1 278 ? -24.717 37.167 13.467 1.00 89.88 278 TYR A CA 1
ATOM 2243 C C . TYR A 1 278 ? -25.746 36.689 14.499 1.00 89.88 278 TYR A C 1
ATOM 2245 O O . TYR A 1 278 ? -26.438 37.498 15.111 1.00 89.88 278 TYR A O 1
ATOM 2253 N N . ARG A 1 279 ? -25.813 35.376 14.761 1.00 89.81 279 ARG A N 1
ATOM 2254 C CA . ARG A 1 279 ? -26.678 34.818 15.818 1.00 89.81 279 ARG A CA 1
ATOM 2255 C C . ARG A 1 279 ? -26.288 35.296 17.212 1.00 89.81 279 ARG A C 1
ATOM 2257 O O . ARG A 1 279 ? -27.147 35.363 18.085 1.00 89.81 279 ARG A O 1
ATOM 2264 N N . GLN A 1 280 ? -25.007 35.561 17.440 1.00 91.94 280 GLN A N 1
ATOM 2265 C CA . GLN A 1 280 ? -24.527 36.101 18.704 1.00 91.94 280 GLN A CA 1
ATOM 2266 C C . GLN A 1 280 ? -24.965 37.560 18.867 1.00 91.94 280 GLN A C 1
ATOM 2268 O O . GLN A 1 280 ? -25.673 37.872 19.819 1.00 91.94 280 GLN A O 1
ATOM 2273 N N . LYS A 1 281 ? -24.691 38.411 17.873 1.00 91.19 281 LYS A N 1
ATOM 2274 C CA . LYS A 1 281 ? -25.131 39.816 17.875 1.00 91.19 281 LYS A CA 1
ATOM 2275 C C . LYS A 1 281 ? -26.647 39.968 17.947 1.00 91.19 281 LYS A C 1
ATOM 2277 O O . LYS A 1 281 ? -27.143 40.841 18.641 1.00 91.19 281 LYS A O 1
ATOM 2282 N N . SER A 1 282 ? -27.401 39.108 17.262 1.00 89.94 282 SER A N 1
ATOM 2283 C CA . SER A 1 282 ? -28.866 39.128 17.331 1.00 89.94 282 SER A CA 1
ATOM 2284 C C . SER A 1 282 ? -29.386 38.811 18.735 1.00 89.94 282 SER A C 1
ATOM 2286 O O . SER A 1 282 ? -30.438 39.325 19.103 1.00 89.94 282 SER A O 1
ATOM 2288 N N . ARG A 1 283 ? -28.678 37.978 19.509 1.00 88.81 283 ARG A N 1
ATOM 2289 C CA . ARG A 1 283 ? -29.019 37.709 20.912 1.00 88.81 283 ARG A CA 1
ATOM 2290 C C . ARG A 1 283 ? -28.662 38.888 21.809 1.00 88.81 283 ARG A C 1
ATOM 2292 O O . ARG A 1 283 ? -29.500 39.296 22.597 1.00 88.81 283 ARG A O 1
ATOM 2299 N N . GLU A 1 284 ? -27.492 39.486 21.607 1.00 88.94 284 GLU A N 1
ATOM 2300 C CA . GLU A 1 284 ? -27.068 40.695 22.330 1.00 88.94 284 GLU A CA 1
ATOM 2301 C C . GLU A 1 284 ? -28.029 41.872 22.091 1.00 88.94 284 GLU A C 1
ATOM 2303 O O . GLU A 1 284 ? -28.403 42.563 23.032 1.00 88.94 284 GLU A O 1
ATOM 2308 N N . ILE A 1 285 ? -28.506 42.069 20.855 1.00 87.19 285 ILE A N 1
ATOM 2309 C CA . ILE A 1 285 ? -29.518 43.092 20.543 1.00 87.19 285 ILE A CA 1
ATOM 2310 C C . ILE A 1 285 ? -30.831 42.804 21.280 1.00 87.19 285 ILE A C 1
ATOM 2312 O O . ILE A 1 285 ? -31.386 43.710 21.890 1.00 87.19 285 ILE A O 1
ATOM 2316 N N . GLN A 1 286 ? -31.306 41.554 21.284 1.00 85.06 286 GLN A N 1
ATOM 2317 C CA . GLN A 1 286 ? -32.528 41.182 22.010 1.00 85.06 286 GLN A CA 1
ATOM 2318 C C . GLN A 1 286 ? -32.396 41.350 23.530 1.00 85.06 286 GLN A C 1
ATOM 2320 O O . GLN A 1 286 ? -33.384 41.637 24.205 1.00 85.06 286 GLN A O 1
ATOM 2325 N N . GLU A 1 287 ? -31.204 41.140 24.085 1.00 86.44 287 GLU A N 1
ATOM 2326 C CA . GLU A 1 287 ? -30.917 41.379 25.502 1.00 86.44 287 GLU A CA 1
ATOM 2327 C C . GLU A 1 287 ? -30.918 42.882 25.813 1.00 86.44 287 GLU A C 1
ATOM 2329 O O . GLU A 1 287 ? -31.627 43.307 26.724 1.00 86.44 287 GLU A O 1
ATOM 2334 N N . LEU A 1 288 ? -30.254 43.698 24.991 1.00 83.38 288 LEU A N 1
ATOM 2335 C CA . LEU A 1 288 ? -30.253 45.160 25.121 1.00 83.38 288 LEU A CA 1
ATOM 2336 C C . LEU A 1 288 ? -31.649 45.777 24.942 1.00 83.38 288 LEU A C 1
ATOM 2338 O O . LEU A 1 288 ? -32.001 46.727 25.640 1.00 83.38 288 LEU A O 1
ATOM 2342 N N . GLU A 1 289 ? -32.470 45.247 24.033 1.00 79.19 289 GLU A N 1
ATOM 2343 C CA . GLU A 1 289 ? -33.864 45.673 23.858 1.00 79.19 289 GLU A CA 1
ATOM 2344 C C . GLU A 1 289 ? -34.700 45.392 25.115 1.00 79.19 289 GLU A C 1
ATOM 2346 O O . GLU A 1 289 ? -35.470 46.252 25.543 1.00 79.19 289 GLU A O 1
ATOM 2351 N N . LYS A 1 290 ? -34.504 44.233 25.758 1.00 78.38 290 LYS A N 1
ATOM 2352 C CA . LYS A 1 290 ? -35.168 43.888 27.028 1.00 78.38 290 LYS A CA 1
ATOM 2353 C C . LYS A 1 290 ? -34.669 44.722 28.207 1.00 78.38 290 LYS A C 1
ATOM 2355 O O . LYS A 1 290 ? -35.463 45.067 29.079 1.00 78.38 290 LYS A O 1
ATOM 2360 N N . GLU A 1 291 ? -33.384 45.061 28.247 1.00 77.56 291 GLU A N 1
ATOM 2361 C CA . GLU A 1 291 ? -32.817 45.937 29.282 1.00 77.56 291 GLU A CA 1
ATOM 2362 C C . GLU A 1 291 ? -33.270 47.396 29.124 1.00 77.56 291 GLU A C 1
ATOM 2364 O O . GLU A 1 291 ? -33.471 48.093 30.121 1.00 77.56 291 GLU A O 1
ATOM 2369 N N . ASN A 1 292 ? -33.511 47.845 27.889 1.00 71.25 292 ASN A N 1
ATOM 2370 C CA . ASN A 1 292 ? -34.008 49.190 27.596 1.00 71.25 292 ASN A CA 1
ATOM 2371 C C . ASN A 1 292 ? -35.541 49.324 27.675 1.00 71.25 292 ASN A C 1
ATOM 2373 O O . ASN A 1 292 ? -36.031 50.443 27.835 1.00 71.25 292 ASN A O 1
ATOM 2377 N N . GLU A 1 293 ? -36.323 48.236 27.631 1.00 67.75 293 GLU A N 1
ATOM 2378 C CA . GLU A 1 293 ? -37.783 48.266 27.856 1.00 67.75 293 GLU A CA 1
ATOM 2379 C C . GLU A 1 293 ? -38.221 49.055 29.111 1.00 67.75 293 GLU A C 1
ATOM 2381 O O . GLU A 1 293 ? -39.144 49.870 29.003 1.00 67.75 293 GLU A O 1
ATOM 2386 N N . PRO A 1 294 ? -37.621 48.867 30.306 1.00 67.75 294 PRO A N 1
ATOM 2387 C CA . PRO A 1 294 ? -37.986 49.639 31.494 1.00 67.75 294 PRO A CA 1
ATOM 2388 C C . PRO A 1 294 ? -37.576 51.118 31.420 1.00 67.75 294 PRO A C 1
ATOM 2390 O O . PRO A 1 294 ? -38.218 51.941 32.072 1.00 67.75 294 PRO A O 1
ATOM 2393 N N . VAL A 1 295 ? -36.553 51.470 30.634 1.00 64.31 295 VAL A N 1
ATOM 2394 C CA . VAL A 1 295 ? -36.115 52.862 30.413 1.00 64.31 295 VAL A CA 1
ATOM 2395 C C . VAL A 1 295 ? -37.077 53.576 29.462 1.00 64.31 295 VAL A C 1
ATOM 2397 O O . VAL A 1 295 ? -37.556 54.662 29.775 1.00 64.31 295 VAL A O 1
ATOM 2400 N N . VAL A 1 296 ? -37.463 52.925 28.361 1.00 60.03 296 VAL A N 1
ATOM 2401 C CA . VAL A 1 296 ? -38.458 53.442 27.404 1.00 60.03 296 VAL A CA 1
ATOM 2402 C C . VAL A 1 296 ? -39.843 53.560 28.047 1.00 60.03 296 VAL A C 1
ATOM 2404 O O . VAL A 1 296 ? -40.566 54.517 27.781 1.00 60.03 296 VAL A O 1
ATOM 2407 N N . LYS A 1 297 ? -40.227 52.622 28.928 1.00 61.88 297 LYS A N 1
ATOM 2408 C CA . LYS A 1 297 ? -41.461 52.741 29.726 1.00 61.88 297 LYS A CA 1
ATOM 2409 C C . LYS A 1 297 ? -41.411 53.921 30.700 1.00 61.88 297 LYS A C 1
ATOM 2411 O O . LYS A 1 297 ? -42.437 54.566 30.872 1.00 61.88 297 LYS A O 1
ATOM 2416 N N . ARG A 1 298 ? -40.249 54.219 31.297 1.00 59.66 298 ARG A N 1
ATOM 2417 C CA . ARG A 1 298 ? -40.058 55.392 32.167 1.00 59.66 298 ARG A CA 1
ATOM 2418 C C . ARG A 1 298 ? -40.170 56.709 31.395 1.00 59.66 298 ARG A C 1
ATOM 2420 O O . ARG A 1 298 ? -40.946 57.557 31.800 1.00 59.66 298 ARG A O 1
ATOM 2427 N N . MET A 1 299 ? -39.526 56.817 30.232 1.00 58.34 299 MET A N 1
ATOM 2428 C CA . MET A 1 299 ? -39.638 58.007 29.373 1.00 58.34 299 MET A CA 1
ATOM 2429 C C . MET A 1 299 ? -41.080 58.264 28.902 1.00 58.34 299 MET A C 1
ATOM 2431 O O . MET A 1 299 ? -41.529 59.400 28.892 1.00 58.34 299 MET A O 1
ATOM 2435 N N . LYS A 1 300 ? -41.849 57.211 28.588 1.00 58.47 300 LYS A N 1
ATOM 2436 C CA . LYS A 1 300 ? -43.276 57.346 28.228 1.00 58.47 300 LYS A CA 1
ATOM 2437 C C . LYS A 1 300 ? -44.184 57.736 29.400 1.00 58.47 300 LYS A C 1
ATOM 2439 O O . LYS A 1 300 ? -45.271 58.255 29.167 1.00 58.47 300 LYS A O 1
ATOM 2444 N N . LEU A 1 301 ? -43.783 57.431 30.635 1.00 57.06 301 LEU A N 1
ATOM 2445 C CA . LEU A 1 301 ? -44.486 57.870 31.842 1.00 57.06 301 LEU A CA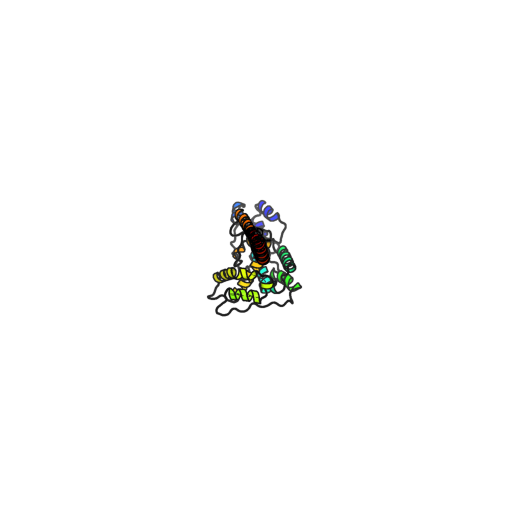 1
ATOM 2446 C C . LEU A 1 301 ? -44.223 59.356 32.102 1.00 57.06 301 LEU A C 1
ATOM 2448 O O . LEU A 1 301 ? -45.179 60.077 32.380 1.00 57.06 301 LEU A O 1
ATOM 2452 N N . ASP A 1 302 ? -42.979 59.804 31.921 1.00 54.00 302 ASP A N 1
ATOM 2453 C CA . ASP A 1 302 ? -42.584 61.209 32.068 1.00 54.00 302 ASP A CA 1
ATOM 2454 C C . ASP A 1 302 ? -43.248 62.104 30.994 1.00 54.00 302 ASP A C 1
ATOM 2456 O O . ASP A 1 302 ? -43.837 63.125 31.345 1.00 54.00 302 ASP A O 1
ATOM 2460 N N . ASP A 1 303 ? -43.319 61.661 29.728 1.00 54.03 303 ASP A N 1
ATOM 2461 C CA . ASP A 1 303 ? -44.056 62.369 28.657 1.00 54.03 303 ASP A CA 1
ATOM 2462 C C . ASP A 1 303 ? -45.577 62.451 28.929 1.00 54.03 303 ASP A C 1
ATOM 2464 O O . ASP A 1 303 ? -46.244 63.405 28.525 1.00 54.03 303 ASP A O 1
ATOM 2468 N N . SER A 1 304 ? -46.162 61.457 29.616 1.00 55.19 304 SER A N 1
ATOM 2469 C CA . SER A 1 304 ? -47.591 61.489 29.977 1.00 55.19 304 SER A CA 1
ATOM 2470 C C . SER A 1 304 ? -47.885 62.414 31.160 1.00 55.19 304 SER A C 1
ATOM 2472 O O . SER A 1 304 ? -48.985 62.958 31.242 1.00 55.19 304 SER A O 1
ATOM 2474 N N . TYR A 1 305 ? -46.903 62.615 32.047 1.00 51.84 305 TYR A N 1
ATOM 2475 C CA . TYR A 1 305 ? -47.011 63.551 33.162 1.00 51.84 305 TYR A CA 1
ATOM 2476 C C . TYR A 1 305 ? -46.896 65.007 32.684 1.00 51.84 305 TYR A C 1
ATOM 2478 O O . TYR A 1 305 ? -47.680 65.837 33.142 1.00 51.84 305 TYR A O 1
ATOM 2486 N N . GLU A 1 306 ? -46.027 65.317 31.714 1.00 52.25 306 GLU A N 1
ATOM 2487 C CA . GLU A 1 306 ? -45.953 66.667 31.121 1.00 52.25 306 GLU A CA 1
ATOM 2488 C C . GLU A 1 306 ? -47.233 67.044 30.349 1.00 52.25 306 GLU A C 1
ATOM 2490 O O . GLU A 1 306 ? -47.727 68.159 30.500 1.00 52.25 306 GLU A O 1
ATOM 2495 N N . LEU A 1 307 ? -47.860 66.104 29.627 1.00 50.50 307 LEU A N 1
ATOM 2496 C CA . LEU A 1 307 ? -49.145 66.343 28.943 1.00 50.50 307 LEU A CA 1
ATOM 2497 C C . LEU A 1 307 ? -50.344 66.514 29.895 1.00 50.50 307 LEU A C 1
ATOM 2499 O O . LEU A 1 307 ? -51.341 67.113 29.505 1.00 50.50 307 LEU A O 1
ATOM 2503 N N . SER A 1 308 ? -50.269 66.009 31.130 1.00 49.97 308 SER A N 1
ATOM 2504 C CA . SER A 1 308 ? -51.336 66.189 32.129 1.00 49.97 308 SER A CA 1
ATOM 2505 C C . SER A 1 308 ? -51.247 67.501 32.918 1.00 49.97 308 SER A C 1
ATOM 2507 O O . SER A 1 308 ? -52.255 67.939 33.467 1.00 49.97 308 SER A O 1
ATOM 2509 N N . ILE A 1 309 ? -50.080 68.154 32.948 1.00 51.44 309 ILE A N 1
ATOM 2510 C CA . ILE A 1 309 ? -49.903 69.446 33.633 1.00 51.44 309 ILE A CA 1
ATOM 2511 C C . ILE A 1 309 ? -50.446 70.601 32.769 1.00 51.44 309 ILE A C 1
ATOM 2513 O O . ILE A 1 309 ? -51.036 71.540 33.301 1.00 51.44 309 ILE A O 1
ATOM 2517 N N . ASP A 1 310 ? -50.369 70.493 31.439 1.00 48.34 310 ASP A N 1
ATOM 2518 C CA . ASP A 1 310 ? -50.874 71.525 30.517 1.00 48.34 310 ASP A CA 1
ATOM 2519 C C . ASP A 1 310 ? -52.414 71.567 30.374 1.00 48.34 310 ASP A C 1
ATOM 2521 O O . ASP A 1 310 ? -52.959 72.581 29.917 1.00 48.34 310 ASP A O 1
ATOM 2525 N N . ASP A 1 311 ? -53.126 70.505 30.775 1.00 47.91 311 ASP A N 1
ATOM 2526 C CA . ASP A 1 311 ? -54.598 70.429 30.736 1.00 47.91 311 ASP A CA 1
ATOM 2527 C C . ASP A 1 311 ? -55.273 70.805 32.076 1.00 47.91 311 ASP A C 1
ATOM 2529 O O . ASP A 1 311 ? -56.439 71.217 32.074 1.00 47.91 311 ASP A O 1
ATOM 2533 N N . GLU A 1 312 ? -54.559 70.768 33.211 1.00 48.16 312 GLU A N 1
ATOM 2534 C CA . GLU A 1 312 ? -55.064 71.301 34.493 1.00 48.16 312 GLU A CA 1
ATOM 2535 C C . GLU A 1 312 ? -54.880 72.828 34.630 1.00 48.16 312 GLU A C 1
ATOM 2537 O O . GLU A 1 312 ? -55.665 73.466 35.336 1.00 48.16 312 GLU A O 1
ATOM 2542 N N . GLU A 1 313 ? -53.958 73.464 33.891 1.00 48.75 313 GLU A N 1
ATOM 2543 C CA . GLU A 1 313 ? -53.813 74.936 33.884 1.00 48.75 313 GLU A CA 1
ATOM 2544 C C . GLU A 1 313 ? -54.739 75.673 32.889 1.00 48.75 313 GLU A C 1
ATOM 2546 O O . GLU A 1 313 ? -54.873 76.898 32.963 1.00 48.75 313 GLU A O 1
ATOM 2551 N N . ARG A 1 314 ? -55.456 74.973 31.991 1.00 47.56 314 ARG A N 1
ATOM 2552 C CA . ARG A 1 314 ? -56.388 75.602 31.019 1.00 47.56 314 ARG A CA 1
ATOM 2553 C C . ARG A 1 314 ? -57.864 75.598 31.415 1.00 47.56 314 ARG A C 1
ATOM 2555 O O . ARG A 1 314 ? -58.664 76.220 30.720 1.00 47.56 314 ARG A O 1
ATOM 2562 N N . ASN A 1 315 ? -58.229 74.970 32.534 1.00 49.91 315 ASN A N 1
ATOM 2563 C CA . ASN A 1 315 ? -59.608 74.931 33.042 1.00 49.91 315 ASN A CA 1
ATOM 2564 C C . ASN A 1 315 ? -59.758 75.551 34.443 1.00 49.91 315 ASN A C 1
ATOM 2566 O O . ASN A 1 315 ? -60.581 75.108 35.243 1.00 49.91 315 ASN A O 1
ATOM 2570 N N . ALA A 1 316 ? -59.010 76.618 34.732 1.00 46.34 316 ALA A N 1
ATOM 2571 C CA . ALA A 1 316 ? -59.305 77.508 35.854 1.00 46.34 316 ALA A CA 1
ATOM 2572 C C . ALA A 1 316 ? -60.347 78.570 35.429 1.00 46.34 316 ALA A C 1
ATOM 2574 O O . ALA A 1 316 ? -60.041 79.410 34.577 1.00 46.34 316 ALA A O 1
ATOM 2575 N N . PRO A 1 317 ? -61.570 78.596 35.996 1.00 44.94 317 PRO A N 1
ATOM 2576 C CA . PRO A 1 317 ? -62.522 79.670 35.744 1.00 44.94 317 PRO A CA 1
ATOM 2577 C C . PRO A 1 317 ? -62.073 80.943 36.465 1.00 44.94 317 PRO A C 1
ATOM 2579 O O . PRO A 1 317 ? -61.971 80.992 37.691 1.00 44.94 317 PRO A O 1
ATOM 2582 N N . SER A 1 318 ? -61.832 81.992 35.689 1.00 43.88 318 SER A N 1
ATOM 2583 C CA . SER A 1 318 ? -61.542 83.341 36.154 1.00 43.88 318 SER A CA 1
ATOM 2584 C C . SER A 1 318 ? -62.825 84.168 36.283 1.00 43.88 318 SER A C 1
ATOM 2586 O O . SER A 1 318 ? -63.352 84.645 35.289 1.00 43.88 318 SER A O 1
ATOM 2588 N N . THR A 1 319 ? -63.287 84.383 37.519 1.00 39.94 319 THR A N 1
ATOM 2589 C CA . THR A 1 319 ? -64.019 85.585 37.992 1.00 39.94 319 THR A CA 1
ATOM 2590 C C . THR A 1 319 ? -63.955 85.574 39.526 1.00 39.94 319 THR A C 1
ATOM 2592 O O . THR A 1 319 ? -64.455 84.642 40.145 1.00 39.94 319 THR A O 1
ATOM 2595 N N . SER A 1 320 ? -63.164 86.414 40.197 1.00 41.06 320 SER A N 1
ATOM 2596 C CA . SER A 1 320 ? -63.407 87.829 40.534 1.00 41.06 320 SER A CA 1
ATOM 2597 C C . SER A 1 320 ? -64.675 88.093 41.373 1.00 41.06 320 SER A C 1
ATOM 2599 O O . SER A 1 320 ? -65.773 88.206 40.836 1.00 41.06 320 SER A O 1
ATOM 2601 N N . ASN A 1 321 ? -64.426 88.283 42.673 1.00 37.31 321 ASN A N 1
ATOM 2602 C CA . ASN A 1 321 ? -65.073 89.146 43.673 1.00 37.31 321 ASN A CA 1
ATOM 2603 C C . ASN A 1 321 ? -66.568 88.993 44.019 1.00 37.31 321 ASN A C 1
ATOM 2605 O O . ASN A 1 321 ? -67.445 89.582 43.391 1.00 37.31 321 ASN A O 1
ATOM 2609 N N . LEU A 1 322 ? -66.788 88.412 45.206 1.00 35.28 322 LEU A N 1
ATOM 2610 C CA . LEU A 1 322 ? -67.442 89.103 46.323 1.00 35.28 322 LEU A CA 1
ATOM 2611 C C . LEU A 1 322 ? -66.365 89.430 47.381 1.00 35.28 322 LEU A C 1
ATOM 2613 O O . LEU A 1 322 ? -65.719 88.513 47.883 1.00 35.28 322 LEU A O 1
ATOM 2617 N N . SER A 1 323 ? -66.248 90.738 47.657 1.00 38.25 323 SER A N 1
ATOM 2618 C CA . SER A 1 323 ? -65.455 91.476 48.667 1.00 38.25 323 SER A CA 1
ATOM 2619 C C . SER A 1 323 ? -63.930 91.456 48.580 1.00 38.25 323 SER A C 1
ATOM 2621 O O . SER A 1 323 ? -63.297 90.534 49.132 1.00 38.25 323 SER A O 1
#